Protein AF-A0A8S2PI61-F1 (afdb_monomer)

Foldseek 3Di:
DDDQEDEAEDDPQQLAHDDALVLLLCLLQLHFYFYPVQVVVCVVVVHRDDRVVGGRQYYDPQDRHLCQSVVSNVPNVQQLALQEEEEEPDQAQPPRGGPVSLVVSCVSSNYHYDPDDQQAAPPDPSHQAEYEDDLPPCPPDPVSVVSVVSSVVNRYFYFHSVQSSSCSRSVHRDDRPVTGHDD

Secondary structure (DSSP, 8-state):
----EEEE--SSSTTEE---HHHHHHHHTT-EEEETHHHHHHHHHTS---GGGGB--EETTTBTT--HHHHHHH-TT--TTTTEEEEE-SSEEGGGEEHHHHHHHHHHTTPEEPSS---SPPSSTTSEEEEE--TT----SHHHHHHHHHHHHTTEEEE-THHHHHHHHTTSPPPSTTTB---

Mean predicted aligned error: 5.22 Å

Structure (mmCIF, N/CA/C/O backbone):
data_AF-A0A8S2PI61-F1
#
_entry.id   AF-A0A8S2PI61-F1
#
loop_
_atom_site.group_PDB
_atom_site.id
_atom_site.type_symbol
_atom_site.label_atom_id
_atom_site.label_alt_id
_atom_site.label_comp_id
_atom_site.label_asym_id
_atom_site.label_entity_id
_atom_site.label_seq_id
_atom_site.pdbx_PDB_ins_code
_atom_site.Cartn_x
_atom_site.Cartn_y
_atom_site.Cartn_z
_atom_site.occupancy
_atom_site.B_iso_or_equiv
_atom_site.auth_seq_id
_atom_site.auth_comp_id
_atom_site.auth_asym_id
_atom_site.auth_atom_id
_atom_site.pdbx_PDB_model_num
ATOM 1 N N . GLU A 1 1 ? 5.915 -12.516 14.587 1.00 56.12 1 GLU A N 1
ATOM 2 C CA . GLU A 1 1 ? 5.087 -11.315 14.846 1.00 56.12 1 GLU A CA 1
ATOM 3 C C . GLU A 1 1 ? 3.652 -11.717 15.157 1.00 56.12 1 GLU A C 1
ATOM 5 O O . GLU A 1 1 ? 3.195 -12.707 14.597 1.00 56.12 1 GLU A O 1
ATOM 10 N N . HIS A 1 2 ? 2.968 -11.011 16.063 1.00 89.25 2 HIS A N 1
ATOM 11 C CA . HIS A 1 2 ? 1.633 -11.380 16.578 1.00 89.25 2 HIS A CA 1
ATOM 12 C C . HIS A 1 2 ? 0.608 -10.230 16.476 1.00 89.25 2 HIS A C 1
ATOM 14 O O . HIS A 1 2 ? -0.478 -10.313 17.043 1.00 89.25 2 HIS A O 1
ATOM 20 N N . THR A 1 3 ? 0.945 -9.139 15.778 1.00 95.31 3 THR A N 1
ATOM 21 C CA . THR A 1 3 ? 0.074 -7.965 15.639 1.00 95.31 3 THR A CA 1
ATOM 22 C C . THR A 1 3 ? -1.144 -8.294 14.781 1.00 95.31 3 THR A C 1
ATOM 24 O O . THR A 1 3 ? -0.997 -8.772 13.660 1.00 95.31 3 THR A O 1
ATOM 27 N N . THR A 1 4 ? -2.339 -8.008 15.298 1.00 95.00 4 THR A N 1
ATOM 28 C CA . THR A 1 4 ? -3.627 -8.257 14.621 1.00 95.00 4 THR A CA 1
ATOM 29 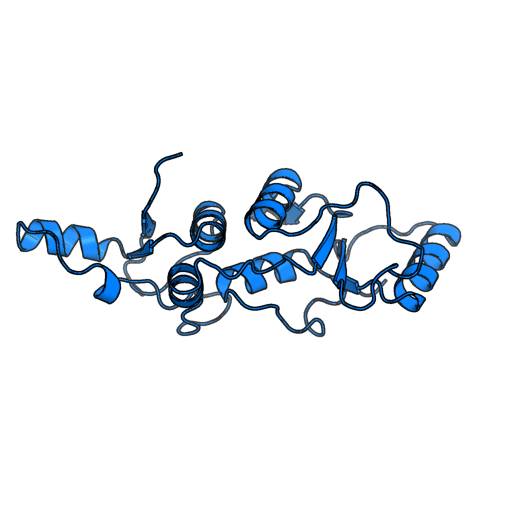C C . THR A 1 4 ? -4.412 -6.977 14.325 1.00 95.00 4 THR A C 1
ATOM 31 O O . THR A 1 4 ? -5.275 -6.978 13.449 1.00 95.00 4 THR A O 1
ATOM 34 N N . HIS A 1 5 ? -4.100 -5.891 15.036 1.00 96.62 5 HIS A N 1
ATOM 35 C CA . HIS A 1 5 ? -4.799 -4.613 14.962 1.00 96.62 5 HIS A CA 1
ATOM 36 C C . HIS A 1 5 ? -3.792 -3.461 14.958 1.00 96.62 5 HIS A C 1
ATOM 38 O O . HIS A 1 5 ? -2.819 -3.475 15.715 1.00 96.62 5 HIS A O 1
ATOM 44 N N . LEU A 1 6 ? -4.062 -2.450 14.142 1.00 97.12 6 LEU A N 1
ATOM 45 C CA . LEU A 1 6 ? -3.472 -1.126 14.234 1.00 97.12 6 LEU A CA 1
ATOM 46 C C . LEU A 1 6 ? -4.542 -0.164 14.743 1.00 97.12 6 LEU A C 1
ATOM 48 O O . LEU A 1 6 ? -5.626 -0.075 14.172 1.00 97.12 6 LEU A O 1
ATOM 52 N N . ILE A 1 7 ? -4.217 0.573 15.800 1.00 96.44 7 ILE A N 1
ATOM 53 C CA . ILE A 1 7 ? -5.078 1.623 16.337 1.00 96.44 7 ILE A CA 1
ATOM 54 C C . ILE A 1 7 ? -4.534 2.972 15.880 1.00 96.44 7 ILE A C 1
ATOM 56 O O . ILE A 1 7 ? -3.346 3.248 16.061 1.00 96.44 7 ILE A O 1
ATOM 60 N N . VAL A 1 8 ? -5.394 3.804 15.300 1.00 93.19 8 VAL A N 1
ATOM 61 C CA . VAL A 1 8 ? -5.049 5.147 14.821 1.00 93.19 8 VAL A CA 1
ATOM 62 C C . VAL A 1 8 ? -5.878 6.220 15.528 1.00 93.19 8 VAL A C 1
ATOM 64 O O . VAL A 1 8 ? -7.012 5.988 15.952 1.00 93.19 8 VAL A O 1
ATOM 67 N N . GLY A 1 9 ? -5.297 7.410 15.675 1.00 84.19 9 GLY A N 1
ATOM 68 C CA . GLY A 1 9 ? -5.923 8.549 16.341 1.00 84.19 9 GLY A CA 1
ATOM 69 C C . GLY A 1 9 ? -6.175 9.703 15.377 1.00 84.19 9 GLY A C 1
ATOM 70 O O . GLY A 1 9 ? -5.236 10.197 14.760 1.00 84.19 9 GLY A O 1
ATOM 71 N N . ASN A 1 10 ? -7.431 10.136 15.282 1.00 81.25 10 ASN A N 1
ATOM 72 C CA . ASN A 1 10 ? -7.835 11.410 14.696 1.00 81.25 10 ASN A CA 1
ATOM 73 C C . ASN A 1 10 ? -9.093 11.888 15.437 1.00 81.25 10 ASN A C 1
ATOM 75 O O . ASN A 1 10 ? -10.106 11.189 15.440 1.00 81.25 10 ASN A O 1
ATOM 79 N N . GLU A 1 11 ? -9.011 13.029 16.121 1.00 78.69 11 GLU A N 1
ATOM 80 C CA . GLU A 1 11 ? -10.120 13.541 16.938 1.00 78.69 11 GLU A CA 1
ATOM 81 C C . GLU A 1 11 ? -11.234 14.150 16.080 1.00 78.69 11 GLU A C 1
ATOM 83 O O . GLU A 1 11 ? -12.417 13.869 16.295 1.00 78.69 11 GLU A O 1
ATOM 88 N N . GLU A 1 12 ? -10.852 14.940 15.073 1.00 83.00 12 GLU A N 1
ATOM 89 C CA . GLU A 1 12 ? -11.775 15.691 14.218 1.00 83.00 12 GLU A CA 1
ATOM 90 C C . GLU A 1 12 ? -12.470 14.790 13.194 1.00 83.00 12 GLU A C 1
ATOM 92 O O . GLU A 1 12 ? -13.679 14.891 12.983 1.00 83.00 12 GLU A O 1
ATOM 97 N N . LYS A 1 13 ? -11.713 13.879 12.571 1.00 84.50 13 LYS A N 1
ATOM 98 C CA . LYS A 1 13 ? -12.205 12.968 11.530 1.00 84.50 13 LYS A CA 1
ATOM 99 C C . LYS A 1 13 ? -11.877 11.521 11.905 1.00 84.50 13 LYS A C 1
ATOM 101 O O . LYS A 1 13 ? -10.923 10.946 11.392 1.00 84.50 13 LYS A O 1
ATOM 106 N N . PRO A 1 14 ? -12.666 10.903 12.798 1.00 81.19 14 PRO A N 1
ATOM 107 C CA . PRO A 1 14 ? -12.303 9.659 13.476 1.00 81.19 14 PRO A CA 1
ATOM 108 C C . PRO A 1 14 ? -12.176 8.442 12.567 1.00 81.19 14 PRO A C 1
ATOM 110 O O . PRO A 1 14 ? -11.516 7.487 12.960 1.00 81.19 14 PRO A O 1
ATOM 113 N N . LEU A 1 15 ? -12.805 8.458 11.389 1.00 85.31 15 LEU A N 1
ATOM 114 C CA . LEU A 1 15 ? -12.722 7.378 10.403 1.00 85.31 15 LEU A CA 1
ATOM 115 C C . LEU A 1 15 ? -11.679 7.642 9.309 1.00 85.31 15 LEU A C 1
ATOM 117 O O . LEU A 1 15 ? -11.608 6.860 8.362 1.00 85.31 15 LEU A O 1
ATOM 121 N N . LEU A 1 16 ? -10.880 8.707 9.451 1.00 87.31 16 LEU A N 1
ATOM 122 C CA . LEU A 1 16 ? -9.753 9.027 8.582 1.00 87.31 16 LEU A CA 1
ATOM 123 C C . LEU A 1 16 ? -8.435 8.910 9.334 1.00 87.31 16 LEU A C 1
ATOM 125 O O . LEU A 1 16 ? -8.337 9.286 10.505 1.00 87.31 16 LEU A O 1
ATOM 129 N N . CYS A 1 17 ? -7.398 8.451 8.642 1.00 87.00 17 CYS A N 1
ATOM 130 C CA . CYS A 1 17 ? -6.073 8.288 9.226 1.00 87.00 17 CYS A CA 1
ATOM 131 C C . CYS A 1 17 ? -4.991 9.078 8.471 1.00 87.00 17 CYS A C 1
ATOM 133 O O . CYS A 1 17 ? -5.127 9.338 7.276 1.00 87.00 17 CYS A O 1
ATOM 135 N N . PRO A 1 18 ? -3.908 9.491 9.152 1.00 85.94 18 PRO A N 1
ATOM 136 C CA . PRO A 1 18 ? -2.709 9.954 8.473 1.00 85.94 18 PRO A CA 1
ATOM 137 C C . PRO A 1 18 ? -1.958 8.769 7.855 1.00 85.94 18 PRO A C 1
ATOM 139 O O . PRO A 1 18 ? -1.933 7.667 8.412 1.00 85.94 18 PRO A O 1
ATOM 142 N N . LEU A 1 19 ? -1.267 9.018 6.745 1.00 88.62 19 LEU A N 1
ATOM 143 C CA . LEU A 1 19 ? -0.386 8.026 6.139 1.00 88.62 19 LEU A CA 1
ATOM 144 C C . LEU A 1 19 ? 0.878 7.856 6.982 1.00 88.62 19 LEU A C 1
ATOM 146 O O . LEU A 1 19 ? 1.631 8.803 7.201 1.00 88.62 19 LEU A O 1
ATOM 150 N N . THR A 1 20 ? 1.115 6.635 7.453 1.00 91.50 20 THR A N 1
ATOM 151 C CA . THR A 1 20 ? 2.302 6.274 8.238 1.00 91.50 20 THR A CA 1
ATOM 152 C C . THR A 1 20 ? 2.835 4.921 7.788 1.00 91.50 20 THR A C 1
ATOM 154 O O . THR A 1 20 ? 2.080 4.087 7.291 1.00 91.50 20 THR A O 1
ATOM 157 N N . ILE A 1 21 ? 4.116 4.644 8.041 1.00 92.19 21 ILE A N 1
ATOM 158 C CA . ILE A 1 21 ? 4.724 3.334 7.748 1.00 92.19 21 ILE A CA 1
ATOM 159 C C . ILE A 1 21 ? 3.942 2.191 8.409 1.00 92.19 21 ILE A C 1
ATOM 161 O O . ILE A 1 21 ? 3.670 1.173 7.774 1.00 92.19 21 ILE A O 1
ATOM 165 N N . LYS A 1 22 ? 3.489 2.390 9.654 1.00 94.00 22 LYS A N 1
ATOM 166 C CA . LYS A 1 22 ? 2.668 1.409 10.380 1.00 94.00 22 LYS A CA 1
ATOM 167 C C . LYS A 1 22 ? 1.338 1.131 9.681 1.00 94.00 22 LYS A C 1
ATOM 169 O O . LYS A 1 22 ? 0.903 -0.016 9.677 1.00 94.00 22 LYS A O 1
ATOM 174 N N . LEU A 1 23 ? 0.711 2.150 9.090 1.00 95.00 23 LEU A N 1
ATOM 175 C CA . LEU A 1 23 ? -0.517 1.988 8.313 1.00 95.00 23 LEU A CA 1
ATOM 176 C C . LEU A 1 23 ? -0.267 1.120 7.079 1.00 95.00 23 LEU A C 1
ATOM 178 O O . LEU A 1 23 ? -0.941 0.107 6.919 1.00 95.00 23 LEU A O 1
ATOM 182 N N . PHE A 1 24 ? 0.733 1.456 6.259 1.00 95.38 24 PHE A N 1
ATOM 183 C CA . PHE A 1 24 ? 1.054 0.662 5.069 1.00 95.38 24 PHE A CA 1
ATOM 184 C C . PHE A 1 24 ? 1.379 -0.794 5.427 1.00 95.38 24 PHE A C 1
ATOM 186 O O . PHE A 1 24 ? 0.874 -1.714 4.790 1.00 95.38 24 PHE A O 1
ATOM 193 N N . GLN A 1 25 ? 2.155 -1.016 6.493 1.00 95.19 25 GLN A N 1
ATOM 194 C CA . GLN A 1 25 ? 2.464 -2.359 6.991 1.00 95.19 25 GLN A CA 1
ATOM 195 C C . GLN A 1 25 ? 1.213 -3.106 7.465 1.00 95.19 25 GLN A C 1
ATOM 197 O O . GLN A 1 25 ? 1.076 -4.296 7.193 1.00 95.19 25 GLN A O 1
ATOM 202 N N . ALA A 1 26 ? 0.299 -2.435 8.172 1.00 96.31 26 ALA A N 1
ATOM 203 C CA . ALA A 1 26 ? -0.947 -3.042 8.627 1.00 96.31 26 ALA A CA 1
ATOM 204 C C . ALA A 1 26 ? -1.834 -3.467 7.451 1.00 96.31 26 ALA A C 1
ATOM 206 O O . ALA A 1 26 ? -2.387 -4.566 7.477 1.00 96.31 26 ALA A O 1
ATOM 207 N N . ILE A 1 27 ? -1.911 -2.642 6.404 1.00 96.38 27 ILE A N 1
ATOM 208 C CA . ILE A 1 27 ? -2.680 -2.946 5.195 1.00 96.38 27 ILE A CA 1
ATOM 209 C C . ILE A 1 27 ? -2.028 -4.079 4.403 1.00 96.38 27 ILE A C 1
ATOM 211 O O . ILE A 1 27 ? -2.717 -5.028 4.047 1.00 96.38 27 ILE A O 1
ATOM 215 N N . ALA A 1 28 ? -0.710 -4.047 4.195 1.00 95.31 28 ALA A N 1
ATOM 216 C CA . ALA A 1 28 ? 0.019 -5.122 3.515 1.00 95.31 28 ALA A CA 1
ATOM 217 C C . ALA A 1 28 ? -0.122 -6.482 4.227 1.00 95.31 28 ALA A C 1
ATOM 219 O O . ALA A 1 28 ? 0.003 -7.534 3.615 1.00 95.31 28 ALA A O 1
ATOM 220 N N . ARG A 1 29 ? -0.402 -6.466 5.534 1.00 94.88 29 ARG A N 1
ATOM 221 C CA . ARG A 1 29 ? -0.598 -7.659 6.370 1.00 94.88 29 ARG A CA 1
ATOM 222 C C . ARG A 1 29 ? -2.065 -8.003 6.624 1.00 94.88 29 ARG A C 1
ATOM 224 O O . ARG A 1 29 ? -2.333 -8.891 7.435 1.00 94.88 29 ARG A O 1
ATOM 231 N N . HIS A 1 30 ? -3.003 -7.307 5.982 1.00 96.06 30 HIS A N 1
ATOM 232 C CA . HIS A 1 30 ? -4.445 -7.533 6.126 1.00 96.06 30 HIS A CA 1
ATOM 233 C C . HIS A 1 30 ? -4.956 -7.414 7.576 1.00 96.06 30 HIS A C 1
ATOM 235 O O . HIS A 1 30 ? -5.836 -8.167 8.010 1.00 96.06 30 HIS A O 1
ATOM 241 N N . LEU A 1 31 ? -4.374 -6.497 8.355 1.00 96.19 31 LEU A N 1
ATOM 242 C CA . LEU A 1 31 ? -4.755 -6.265 9.748 1.00 96.19 31 LEU A CA 1
ATOM 243 C C . LEU A 1 31 ? -6.022 -5.411 9.845 1.00 96.19 31 LEU A C 1
ATOM 245 O O . LEU A 1 31 ? -6.372 -4.667 8.931 1.00 96.19 31 LEU A O 1
ATOM 249 N N . PHE A 1 32 ? -6.684 -5.464 11.000 1.00 96.69 32 PHE A N 1
ATOM 250 C CA . PHE A 1 32 ? -7.702 -4.472 11.335 1.00 96.69 32 PHE A CA 1
ATOM 251 C C . PHE A 1 32 ? -7.054 -3.104 11.552 1.00 96.69 32 PHE A C 1
ATOM 253 O O . PHE A 1 32 ? -6.147 -2.981 12.373 1.00 96.69 32 PHE A O 1
ATOM 260 N N . VAL A 1 33 ? -7.550 -2.073 10.870 1.00 97.12 33 VAL A N 1
ATOM 261 C CA . VAL A 1 33 ? -7.152 -0.679 11.102 1.00 97.12 33 VAL A CA 1
ATOM 262 C C . VAL A 1 33 ? -8.336 0.053 11.721 1.00 97.12 33 VAL A C 1
ATOM 264 O O . VAL A 1 33 ? -9.346 0.282 11.058 1.00 97.12 33 VAL A O 1
ATOM 267 N N . LEU A 1 34 ? -8.228 0.382 13.007 1.00 96.88 34 LEU A N 1
ATOM 268 C CA . LEU A 1 34 ? -9.336 0.898 13.810 1.00 96.88 34 LEU A CA 1
ATOM 269 C C . LEU A 1 34 ? -9.038 2.284 14.363 1.00 96.88 34 LEU A C 1
ATOM 271 O O . LEU A 1 34 ? -7.910 2.589 14.748 1.00 96.88 34 LEU A O 1
ATOM 275 N N . THR A 1 35 ? -10.079 3.092 14.506 1.00 95.62 35 THR A N 1
ATOM 276 C CA . THR A 1 35 ? -10.003 4.318 15.297 1.00 95.62 35 THR A CA 1
ATOM 277 C C . THR A 1 35 ? -9.867 4.016 16.791 1.00 95.62 35 THR A C 1
ATOM 279 O O . THR A 1 35 ? -10.452 3.059 17.306 1.00 95.62 35 THR A O 1
ATOM 282 N N . HIS A 1 36 ? -9.146 4.868 17.523 1.00 94.81 36 HIS A N 1
ATOM 283 C CA . HIS A 1 36 ? -8.997 4.769 18.979 1.00 94.81 36 HIS A CA 1
ATOM 284 C C . HIS A 1 36 ? -10.343 4.748 19.728 1.00 94.81 36 HIS A C 1
ATOM 286 O O . HIS A 1 36 ? -10.421 4.202 20.828 1.00 94.81 36 HIS A O 1
ATOM 292 N N . ARG A 1 37 ? -11.423 5.272 19.123 1.00 95.19 37 ARG A N 1
ATOM 293 C CA . ARG A 1 37 ? -12.776 5.246 19.703 1.00 95.19 37 ARG A CA 1
ATOM 294 C C . ARG A 1 37 ? -13.290 3.832 19.979 1.00 95.19 37 ARG A C 1
ATOM 296 O O . ARG A 1 37 ? -14.116 3.676 20.873 1.00 95.19 37 ARG A O 1
ATOM 303 N N . TRP A 1 38 ? -12.785 2.814 19.277 1.00 96.88 38 TRP A N 1
ATOM 304 C CA . TRP A 1 38 ? -13.097 1.417 19.589 1.00 96.88 38 TRP A CA 1
ATOM 305 C C . TRP A 1 38 ? -12.687 1.053 21.016 1.00 96.88 38 TRP A C 1
ATOM 307 O O . TRP A 1 38 ? -13.476 0.475 21.761 1.00 96.88 38 TRP A O 1
ATOM 317 N N . ILE A 1 39 ? -11.476 1.452 21.421 1.00 96.44 39 ILE A N 1
ATOM 318 C CA . ILE A 1 39 ? -10.971 1.228 22.779 1.00 96.44 39 ILE A CA 1
ATOM 319 C C . ILE A 1 39 ? -11.841 1.989 23.778 1.00 96.44 39 ILE A C 1
ATOM 321 O O . ILE A 1 39 ? -12.273 1.409 24.772 1.00 96.44 39 ILE A O 1
ATOM 325 N N . SER A 1 40 ? -12.138 3.260 23.498 1.00 96.00 40 SER A N 1
ATOM 326 C CA . SER A 1 40 ? -12.988 4.087 24.359 1.00 96.00 40 SER A CA 1
ATOM 327 C C . SER A 1 40 ? -14.361 3.456 24.591 1.00 96.00 40 SER A C 1
ATOM 329 O O . SER A 1 40 ? -14.832 3.416 25.727 1.00 96.00 40 SER A O 1
ATOM 331 N N . GLU A 1 41 ? -14.991 2.916 23.545 1.00 97.12 41 GLU A N 1
ATOM 332 C CA . GLU A 1 41 ? -16.303 2.280 23.671 1.00 97.12 41 GLU A CA 1
ATOM 333 C C . GLU A 1 41 ? -16.223 0.929 24.393 1.00 97.12 41 GLU A C 1
ATOM 335 O O . GLU A 1 41 ? -17.078 0.639 25.231 1.00 97.12 41 GLU A O 1
ATOM 340 N N . CYS A 1 42 ? -15.168 0.139 24.157 1.00 98.00 42 CYS A N 1
ATOM 341 C CA . CYS A 1 42 ? -14.938 -1.098 24.906 1.00 98.00 42 CYS A CA 1
ATOM 342 C C . CYS A 1 42 ? -14.794 -0.834 26.410 1.00 98.00 42 CYS A C 1
ATOM 344 O O . CYS A 1 42 ? -15.398 -1.530 27.227 1.00 98.00 42 CYS A O 1
ATOM 346 N N . LEU A 1 43 ? -14.029 0.199 26.780 1.00 98.00 43 LEU A N 1
ATOM 347 C CA . LEU A 1 43 ? -13.850 0.606 28.175 1.00 98.00 43 LEU A CA 1
ATOM 348 C C . LEU A 1 43 ? -15.160 1.110 28.788 1.00 98.00 43 LEU A C 1
ATOM 350 O O . LEU A 1 43 ? -15.512 0.718 29.897 1.00 98.00 43 LEU A O 1
ATOM 354 N N . LYS A 1 44 ? -15.910 1.941 28.058 1.00 98.06 44 LYS A N 1
ATOM 355 C CA . LYS A 1 44 ? -17.183 2.509 28.519 1.00 98.06 44 LYS A CA 1
ATOM 356 C C . LYS A 1 44 ? -18.249 1.444 28.774 1.00 98.06 44 LYS A C 1
ATOM 358 O O . LYS A 1 44 ? -18.991 1.549 29.746 1.00 98.06 44 LYS A O 1
ATOM 363 N N . GLN A 1 45 ? -18.340 0.441 27.904 1.00 97.31 45 GLN A N 1
ATOM 364 C CA . GLN A 1 45 ? -19.313 -0.643 28.042 1.00 97.31 45 GLN A CA 1
ATOM 365 C C . GLN A 1 45 ? -18.784 -1.824 28.871 1.00 97.31 45 GLN A C 1
ATOM 367 O O . GLN A 1 45 ? -19.529 -2.768 29.124 1.00 97.31 45 GLN A O 1
ATOM 372 N N . ASN A 1 46 ? -17.513 -1.778 29.292 1.00 97.25 46 ASN A N 1
ATOM 373 C CA . ASN A 1 46 ? -16.815 -2.860 29.986 1.00 97.25 46 ASN A CA 1
ATOM 374 C C . ASN A 1 46 ? -16.944 -4.219 29.265 1.00 97.25 46 ASN A C 1
ATOM 376 O O . ASN A 1 46 ? -17.137 -5.263 29.888 1.00 97.25 46 ASN A O 1
ATOM 380 N N . GLN A 1 47 ? -16.879 -4.196 27.932 1.00 97.38 47 GLN A N 1
ATOM 381 C CA . GLN A 1 47 ? -16.991 -5.379 27.079 1.00 97.38 47 GLN A CA 1
ATOM 382 C C . GLN A 1 47 ? -16.271 -5.161 25.747 1.00 97.38 47 GLN A C 1
ATOM 384 O O . GLN A 1 47 ? -16.044 -4.028 25.330 1.00 97.38 47 GLN A O 1
ATOM 389 N N . LEU A 1 48 ? -15.933 -6.247 25.052 1.00 96.56 48 LEU A N 1
ATOM 390 C CA . LEU A 1 48 ? -15.339 -6.165 23.720 1.00 96.56 48 LEU A CA 1
ATOM 391 C C . LEU A 1 48 ? -16.424 -5.862 22.678 1.00 96.56 48 LEU A C 1
ATOM 393 O O . LEU A 1 48 ? -17.278 -6.703 22.405 1.00 96.56 48 LEU A O 1
ATOM 397 N N . ILE A 1 49 ? -16.383 -4.663 22.101 1.00 97.56 49 ILE A N 1
ATOM 398 C CA . ILE A 1 49 ? -17.332 -4.212 21.076 1.00 97.56 49 ILE A CA 1
ATOM 399 C C . ILE A 1 49 ? -16.884 -4.682 19.695 1.00 97.56 49 ILE A C 1
ATOM 401 O O . ILE A 1 49 ? -15.686 -4.808 19.433 1.00 97.56 49 ILE A O 1
ATOM 405 N N . ASP A 1 50 ? -17.844 -4.899 18.795 1.00 96.25 50 ASP A N 1
ATOM 406 C CA . ASP A 1 50 ? -17.566 -5.172 17.386 1.00 96.25 50 ASP A CA 1
ATOM 407 C C . ASP A 1 50 ? -16.685 -4.069 16.775 1.00 96.25 50 ASP A C 1
ATOM 409 O O . ASP A 1 50 ? -17.075 -2.906 16.646 1.00 96.25 50 ASP A O 1
ATOM 413 N N . ALA A 1 51 ? -15.476 -4.471 16.390 1.00 96.12 51 ALA A N 1
ATOM 414 C CA . ALA A 1 51 ? -14.460 -3.614 15.807 1.00 96.12 51 ALA A CA 1
ATOM 415 C C . ALA A 1 51 ? -14.848 -3.068 14.425 1.00 96.12 51 ALA A C 1
ATOM 417 O O . ALA A 1 51 ? -14.371 -2.004 14.035 1.00 96.12 51 ALA A O 1
ATOM 418 N N . THR A 1 52 ? -15.717 -3.754 13.675 1.00 95.44 52 THR A N 1
ATOM 419 C CA . THR A 1 52 ? -16.028 -3.377 12.285 1.00 95.44 52 THR A CA 1
ATOM 420 C C . THR A 1 52 ? -16.707 -2.012 12.161 1.00 95.44 52 THR A C 1
ATOM 422 O O 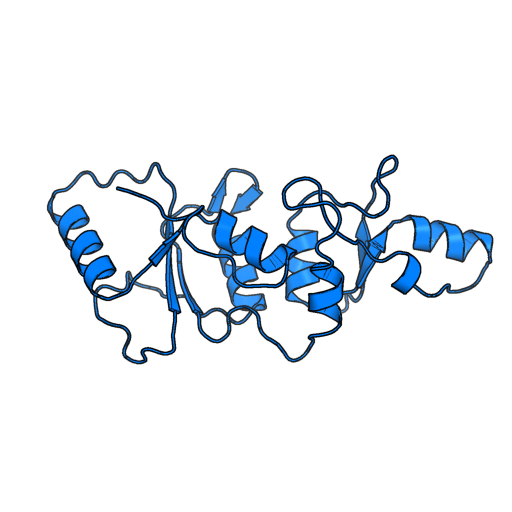. THR A 1 52 ? -16.577 -1.359 11.126 1.00 95.44 52 THR A O 1
ATOM 425 N N . LEU A 1 53 ? -17.382 -1.549 13.220 1.00 93.69 53 LEU A N 1
ATOM 426 C CA . LEU A 1 53 ? -18.013 -0.225 13.292 1.00 93.69 53 LEU A CA 1
ATOM 427 C C . LEU A 1 53 ? -17.002 0.919 13.466 1.00 93.69 53 LEU A C 1
ATOM 429 O O . LEU A 1 53 ? -17.340 2.080 13.244 1.00 93.69 53 LEU A O 1
ATOM 433 N N . PHE A 1 54 ? -15.772 0.589 13.853 1.00 95.75 54 PHE A N 1
ATOM 434 C CA . PHE A 1 54 ? -14.687 1.527 14.138 1.00 95.75 54 PHE A CA 1
ATOM 435 C C . PHE A 1 54 ? -13.543 1.414 13.127 1.00 95.75 54 PHE A C 1
ATOM 437 O O . PHE A 1 54 ? -12.466 1.974 13.332 1.00 95.75 54 PHE A O 1
ATOM 444 N N . GLU A 1 55 ? -13.755 0.664 12.052 1.00 95.75 55 GLU A N 1
ATOM 445 C CA . GLU A 1 55 ? -12.782 0.500 10.986 1.00 95.75 55 GLU A CA 1
ATOM 446 C C . GLU A 1 55 ? -12.627 1.797 10.184 1.00 95.75 55 GLU A C 1
ATOM 448 O O . GLU A 1 55 ? -13.608 2.474 9.864 1.00 95.75 55 GLU A O 1
ATOM 453 N N . ILE A 1 56 ? -11.378 2.151 9.888 1.00 95.56 56 ILE A N 1
ATOM 454 C CA . ILE A 1 56 ? -11.032 3.327 9.085 1.00 95.56 56 ILE A CA 1
ATOM 455 C C . ILE A 1 56 ? -11.557 3.162 7.657 1.00 95.56 56 ILE A C 1
ATOM 457 O O . ILE A 1 56 ? -11.436 2.087 7.069 1.00 95.56 56 ILE A O 1
ATOM 461 N N . ARG A 1 57 ? -12.134 4.238 7.109 1.00 93.62 57 ARG A N 1
ATOM 462 C CA . ARG A 1 57 ? -12.775 4.257 5.779 1.00 93.62 57 ARG A CA 1
ATOM 463 C C . ARG A 1 57 ? -11.957 4.971 4.709 1.00 93.62 57 ARG A C 1
ATOM 465 O O . ARG A 1 57 ? -12.217 4.793 3.520 1.00 93.62 57 ARG A O 1
ATOM 472 N N . GLY A 1 58 ? -10.955 5.737 5.123 1.00 93.19 58 GLY A N 1
ATOM 473 C CA . GLY A 1 58 ? -10.006 6.335 4.203 1.00 93.19 58 GLY A CA 1
ATOM 474 C C . GLY A 1 58 ? -8.964 7.206 4.885 1.00 93.19 58 GLY A C 1
ATOM 475 O O . GLY A 1 58 ? -8.657 7.057 6.076 1.00 93.19 58 GLY A O 1
ATOM 476 N N . ASP A 1 59 ? -8.441 8.149 4.122 1.00 91.19 59 ASP A N 1
ATOM 477 C CA . ASP A 1 59 ? -7.427 9.098 4.551 1.00 91.19 59 ASP A CA 1
ATOM 478 C C . ASP A 1 59 ? -7.575 10.440 3.829 1.00 91.19 59 ASP A C 1
ATOM 480 O O . ASP A 1 59 ? -8.352 10.605 2.892 1.00 91.19 59 ASP A O 1
ATOM 484 N N . LEU A 1 60 ? -6.872 11.455 4.329 1.00 86.06 60 LEU A N 1
ATOM 485 C CA . LEU A 1 60 ? -6.933 12.789 3.730 1.00 86.06 60 LEU A CA 1
ATOM 486 C C . LEU A 1 60 ? -6.247 12.860 2.354 1.00 86.06 60 LEU A C 1
ATOM 488 O O . LEU A 1 60 ? -6.798 13.538 1.488 1.00 86.06 60 LEU A O 1
ATOM 492 N N . PRO A 1 61 ? -5.080 12.221 2.125 1.00 86.44 61 PRO A N 1
ATOM 493 C CA . PRO A 1 61 ? -4.401 12.323 0.833 1.00 86.44 61 PRO A CA 1
ATOM 494 C C . PRO A 1 61 ? -5.137 11.688 -0.351 1.00 86.44 61 PRO A C 1
ATOM 496 O O . PRO A 1 61 ? -5.123 12.274 -1.431 1.00 86.44 61 PRO A O 1
ATOM 499 N N . PHE A 1 62 ? -5.765 10.525 -0.167 1.00 85.75 62 PHE A N 1
ATOM 500 C CA . PHE A 1 62 ? -6.271 9.699 -1.270 1.00 85.75 62 PHE A CA 1
ATOM 501 C C . PHE A 1 62 ? -7.792 9.516 -1.273 1.00 85.75 62 PHE A C 1
ATOM 503 O O . PHE A 1 62 ? -8.348 8.917 -2.192 1.00 85.75 62 PHE A O 1
ATOM 510 N N . GLY A 1 63 ? -8.486 10.070 -0.279 1.00 88.44 63 GLY A N 1
ATOM 511 C CA . GLY A 1 63 ? -9.939 10.168 -0.263 1.00 88.44 63 GLY A CA 1
ATOM 512 C C . GLY A 1 63 ? -10.560 9.657 1.029 1.00 88.44 63 GLY A C 1
ATOM 513 O O . GLY A 1 63 ? -10.109 8.704 1.656 1.00 88.44 63 GLY A O 1
ATOM 514 N N . GLU A 1 64 ? -11.666 10.279 1.423 1.00 89.56 64 GLU A N 1
ATOM 515 C CA . GLU A 1 64 ? -12.260 10.014 2.735 1.00 89.56 64 GLU A CA 1
ATOM 516 C C . GLU A 1 64 ? -13.017 8.670 2.819 1.00 89.56 64 GLU A C 1
ATOM 518 O O . GLU A 1 64 ? -13.299 8.187 3.916 1.00 89.56 64 GLU A O 1
ATOM 523 N N . TYR A 1 65 ? -13.351 8.066 1.671 1.00 89.69 65 TYR A N 1
ATOM 524 C CA . TYR A 1 65 ? -14.237 6.898 1.576 1.00 89.69 65 TYR A CA 1
ATOM 525 C C . TYR A 1 65 ? -13.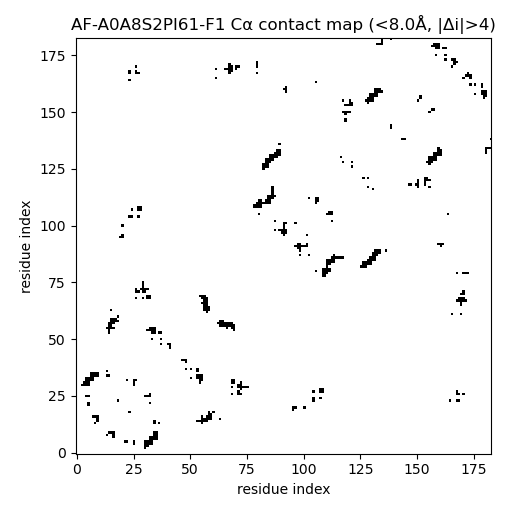833 5.947 0.438 1.00 89.69 65 TYR A C 1
ATOM 527 O O . TYR A 1 65 ? -14.602 5.736 -0.499 1.00 89.69 65 TYR A O 1
ATOM 535 N N . HIS A 1 66 ? -12.626 5.385 0.497 1.00 93.50 66 HIS A N 1
ATOM 536 C CA . HIS A 1 66 ? -12.179 4.359 -0.459 1.00 93.50 66 HIS A CA 1
ATOM 537 C C . HIS A 1 66 ? -12.193 2.935 0.127 1.00 93.50 66 HIS A C 1
ATOM 539 O O . HIS A 1 66 ? -12.022 1.974 -0.614 1.00 93.50 66 HIS A O 1
ATOM 545 N N . ASP A 1 67 ? -12.382 2.776 1.445 1.00 93.69 67 ASP A N 1
ATOM 546 C CA . ASP A 1 67 ? -12.492 1.488 2.156 1.00 93.69 67 ASP A CA 1
ATOM 547 C C . ASP A 1 67 ? -11.318 0.512 1.923 1.00 93.69 67 ASP A C 1
ATOM 549 O O . ASP A 1 67 ? -11.435 -0.695 2.136 1.00 93.69 67 ASP A O 1
ATOM 553 N N . GLY A 1 68 ? -10.147 1.025 1.540 1.00 95.56 68 GLY A N 1
ATOM 554 C CA . GLY A 1 68 ? -9.000 0.208 1.124 1.00 95.56 68 GLY A CA 1
ATOM 555 C C . GLY A 1 68 ? -8.453 -0.686 2.240 1.00 95.56 68 GLY A C 1
ATOM 556 O O . GLY A 1 68 ? -8.179 -1.866 2.025 1.00 95.56 68 GLY A O 1
ATOM 557 N N . MET A 1 69 ? -8.398 -0.178 3.476 1.00 94.81 69 MET A N 1
ATOM 558 C CA . MET A 1 69 ? -7.992 -0.959 4.654 1.00 94.81 69 MET A CA 1
ATOM 559 C C . MET A 1 69 ? -8.951 -2.123 4.920 1.00 94.81 69 MET A C 1
ATOM 561 O O . MET A 1 69 ? -8.519 -3.249 5.178 1.00 94.81 69 MET A O 1
ATOM 565 N N . ARG A 1 70 ? -10.258 -1.862 4.806 1.00 95.75 70 ARG A N 1
ATOM 566 C CA . ARG A 1 70 ? -11.298 -2.883 4.941 1.00 95.75 70 ARG A CA 1
ATOM 567 C C . ARG A 1 70 ? -11.221 -3.898 3.807 1.00 95.75 70 ARG A C 1
ATOM 569 O O . ARG A 1 70 ? -11.330 -5.098 4.065 1.00 95.75 70 ARG A O 1
ATOM 576 N N . HIS A 1 71 ? -11.024 -3.433 2.574 1.00 96.19 71 HIS A N 1
ATOM 577 C CA . HIS A 1 71 ? -10.872 -4.286 1.402 1.00 96.19 71 HIS A CA 1
ATOM 578 C C . HIS A 1 71 ? -9.682 -5.232 1.576 1.00 96.19 71 HIS A C 1
ATOM 580 O O . HIS A 1 71 ? -9.867 -6.445 1.506 1.00 96.19 71 HIS A O 1
ATOM 586 N N . SER A 1 72 ? -8.511 -4.707 1.951 1.00 96.62 72 SER A N 1
ATOM 587 C CA . SER A 1 72 ? -7.343 -5.518 2.301 1.00 96.62 72 SER A CA 1
ATOM 588 C C . SER A 1 72 ? -7.677 -6.593 3.331 1.00 96.62 72 SER A C 1
ATOM 590 O O . SER A 1 72 ? -7.480 -7.782 3.075 1.00 96.62 72 SER A O 1
ATOM 592 N N . ARG A 1 73 ? -8.230 -6.211 4.487 1.00 96.00 73 ARG A N 1
ATOM 593 C CA . ARG A 1 73 ? -8.519 -7.154 5.576 1.00 96.00 73 ARG A CA 1
ATOM 594 C C . ARG A 1 73 ? -9.439 -8.300 5.147 1.00 96.00 73 ARG A C 1
ATOM 596 O O . ARG A 1 73 ? -9.296 -9.420 5.647 1.00 96.00 73 ARG A O 1
ATOM 603 N N . LEU A 1 74 ? -10.419 -8.019 4.289 1.00 95.75 74 LEU A N 1
ATOM 604 C CA . LEU A 1 74 ? -11.366 -9.018 3.791 1.00 95.75 74 LEU A CA 1
ATOM 605 C C . LEU A 1 74 ? -10.758 -9.890 2.682 1.00 95.75 74 LEU A C 1
ATOM 607 O O . LEU A 1 74 ? -11.093 -11.071 2.590 1.00 95.75 74 LEU A O 1
ATOM 611 N N . SER A 1 75 ? -9.813 -9.356 1.912 1.00 93.06 75 SER A N 1
ATOM 612 C CA . SER A 1 75 ? -9.144 -10.024 0.792 1.00 93.06 75 SER A CA 1
ATOM 613 C C . SER A 1 75 ? -7.861 -10.765 1.203 1.00 93.06 75 SER A C 1
ATOM 615 O O . SER A 1 75 ? -6.846 -10.676 0.522 1.00 93.06 75 SER A O 1
ATOM 617 N N . LYS A 1 76 ? -7.882 -11.549 2.293 1.00 81.50 76 LYS A N 1
ATOM 618 C CA . LYS A 1 76 ? -6.682 -12.215 2.870 1.00 81.50 76 LYS A CA 1
ATOM 619 C C . LYS A 1 76 ? -5.921 -13.173 1.944 1.00 81.50 76 LYS A C 1
ATOM 621 O O . LYS A 1 76 ? -4.823 -13.602 2.281 1.00 81.50 76 LYS A O 1
ATOM 626 N N . HIS A 1 77 ? -6.533 -13.588 0.840 1.00 81.81 77 HIS A N 1
ATOM 627 C CA . HIS A 1 77 ? -5.921 -14.484 -0.145 1.00 81.81 77 HIS A CA 1
ATOM 628 C C . HIS A 1 77 ? -5.409 -13.742 -1.382 1.00 81.81 77 HIS A C 1
ATOM 630 O O . HIS A 1 77 ? -4.804 -14.358 -2.256 1.00 81.81 77 HIS A O 1
ATOM 636 N N . GLN A 1 78 ? -5.681 -12.441 -1.475 1.00 87.44 78 GLN A N 1
ATOM 637 C CA . GLN A 1 78 ? -5.254 -11.608 -2.580 1.00 87.44 78 GLN A CA 1
ATOM 638 C C . GLN A 1 78 ? -3.949 -10.927 -2.206 1.00 87.44 78 GLN A C 1
ATOM 640 O O . GLN A 1 78 ? -3.872 -10.203 -1.219 1.00 87.44 78 GLN A O 1
ATOM 645 N N . ASN A 1 79 ? -2.944 -11.113 -3.046 1.00 90.44 79 ASN A N 1
ATOM 646 C CA . ASN A 1 79 ? -1.682 -10.422 -2.897 1.00 90.44 79 ASN A CA 1
ATOM 647 C C . ASN A 1 79 ? -1.641 -9.275 -3.905 1.00 90.44 79 ASN A C 1
ATOM 649 O O . ASN A 1 79 ? -1.728 -9.510 -5.112 1.00 90.44 79 ASN A O 1
ATOM 653 N N . LEU A 1 80 ? -1.521 -8.042 -3.417 1.00 96.69 80 LEU A N 1
ATOM 654 C CA . LEU A 1 80 ? -1.655 -6.842 -4.245 1.00 96.69 80 LEU A CA 1
ATOM 655 C C . LEU A 1 80 ? -0.659 -6.811 -5.418 1.00 96.69 80 LEU A C 1
ATOM 657 O O . LEU A 1 80 ? -1.027 -6.409 -6.517 1.00 96.69 80 LEU A O 1
ATOM 661 N N . PHE A 1 81 ? 0.577 -7.273 -5.206 1.00 97.56 81 PHE A N 1
ATOM 662 C CA . PHE A 1 81 ? 1.671 -7.172 -6.174 1.00 97.56 81 PHE A CA 1
ATOM 663 C C . PHE A 1 81 ? 2.178 -8.522 -6.707 1.00 97.56 81 PHE A C 1
ATOM 665 O O . PHE A 1 81 ? 3.255 -8.569 -7.294 1.00 97.56 81 PHE A O 1
ATOM 672 N N . GLN A 1 82 ? 1.418 -9.616 -6.575 1.00 95.38 82 GLN A N 1
ATOM 673 C CA . GLN A 1 82 ? 1.864 -10.957 -7.015 1.00 95.38 82 GLN A CA 1
ATOM 674 C C . GLN A 1 82 ? 2.295 -11.067 -8.487 1.00 95.38 82 GLN A C 1
ATOM 676 O O . GLN A 1 82 ? 3.079 -11.947 -8.827 1.00 95.38 82 GLN A O 1
ATOM 681 N N . HIS A 1 83 ? 1.784 -10.196 -9.361 1.00 95.31 83 HIS A N 1
ATOM 682 C CA . HIS A 1 83 ? 2.138 -10.148 -10.786 1.00 95.31 83 HIS A CA 1
ATOM 683 C C . HIS A 1 83 ? 2.948 -8.895 -11.129 1.00 95.31 83 HIS A C 1
ATOM 685 O O . HIS A 1 83 ? 2.882 -8.382 -12.242 1.00 95.31 83 HIS A O 1
ATOM 691 N N . CYS A 1 84 ? 3.682 -8.361 -10.157 1.00 96.62 84 CYS A N 1
ATOM 692 C CA . CYS A 1 84 ? 4.492 -7.166 -10.316 1.00 96.62 84 CYS A CA 1
ATOM 693 C C . CYS A 1 84 ? 5.940 -7.457 -9.916 1.00 96.62 84 CYS A C 1
ATOM 695 O O . CYS A 1 84 ? 6.215 -8.077 -8.883 1.00 96.62 84 CYS A O 1
ATOM 697 N N . GLN A 1 85 ? 6.872 -6.956 -10.718 1.00 96.38 85 GLN A N 1
ATOM 698 C CA . GLN A 1 85 ? 8.288 -6.923 -10.390 1.00 96.38 85 GLN A CA 1
ATOM 699 C C . GLN A 1 85 ? 8.802 -5.486 -10.383 1.00 96.38 85 GLN A C 1
ATOM 701 O O . GLN A 1 85 ? 8.414 -4.671 -11.219 1.00 96.38 85 GLN A O 1
ATOM 706 N N . PHE A 1 86 ? 9.682 -5.190 -9.436 1.00 96.69 86 PHE A N 1
ATOM 707 C CA . PHE A 1 86 ? 10.095 -3.845 -9.082 1.00 96.69 86 PHE A CA 1
ATOM 708 C C . PHE A 1 86 ? 11.608 -3.727 -9.094 1.00 96.69 86 PHE A C 1
ATOM 710 O O . PHE A 1 86 ? 12.304 -4.516 -8.459 1.00 96.69 86 PHE A O 1
ATOM 717 N N . PHE A 1 87 ? 12.122 -2.690 -9.737 1.00 94.38 87 PHE A N 1
ATOM 718 C CA . PHE A 1 87 ? 13.489 -2.225 -9.544 1.00 94.38 87 PHE A CA 1
ATOM 719 C C . PHE A 1 87 ? 13.448 -0.839 -8.895 1.00 94.38 87 PHE A C 1
ATOM 721 O O . PHE A 1 87 ? 12.823 0.072 -9.429 1.00 94.38 87 PHE A O 1
ATOM 728 N N . ILE A 1 88 ? 14.088 -0.665 -7.737 1.00 93.62 88 ILE A N 1
ATOM 729 C CA . ILE A 1 88 ? 14.049 0.605 -6.996 1.00 93.62 88 ILE A CA 1
ATOM 730 C C . ILE A 1 88 ? 15.297 1.425 -7.331 1.00 93.62 88 ILE A C 1
ATOM 732 O O . ILE A 1 88 ? 16.396 1.119 -6.857 1.00 93.62 88 ILE A O 1
ATOM 736 N N . LEU A 1 89 ? 15.121 2.464 -8.144 1.00 90.19 89 LEU A N 1
ATOM 737 C CA . LEU A 1 89 ? 16.173 3.382 -8.585 1.00 90.19 89 LEU A CA 1
ATOM 738 C C . LEU A 1 89 ? 16.247 4.664 -7.731 1.00 90.19 89 LEU A C 1
ATOM 740 O O . LEU A 1 89 ? 17.262 5.348 -7.773 1.00 90.19 89 LEU A O 1
ATOM 744 N N . CYS A 1 90 ? 15.225 4.965 -6.930 1.00 87.62 90 CYS A N 1
ATOM 745 C CA . CYS A 1 90 ? 15.235 6.046 -5.939 1.00 87.62 90 CYS A CA 1
ATOM 746 C C . CYS A 1 90 ? 15.819 5.618 -4.574 1.00 87.62 90 CYS A C 1
ATOM 748 O O . CYS A 1 90 ? 16.094 4.432 -4.327 1.00 87.62 90 CYS A O 1
ATOM 750 N N . ASP A 1 91 ? 15.962 6.597 -3.674 1.00 84.31 91 ASP A N 1
ATOM 751 C CA . ASP A 1 91 ? 16.382 6.408 -2.275 1.00 84.31 91 ASP A CA 1
ATOM 752 C C . ASP A 1 91 ? 15.209 6.130 -1.314 1.00 84.31 91 ASP A C 1
ATOM 754 O O . ASP A 1 91 ? 15.415 5.864 -0.125 1.00 84.31 91 ASP A O 1
ATOM 758 N N . GLY A 1 92 ? 13.973 6.124 -1.817 1.00 82.31 92 GLY A N 1
ATOM 759 C CA . GLY A 1 92 ? 12.765 5.923 -1.022 1.00 82.31 92 GLY A CA 1
ATOM 760 C C . GLY A 1 92 ? 11.558 6.638 -1.619 1.00 82.31 92 GLY A C 1
ATOM 761 O O . GLY A 1 92 ? 11.521 6.880 -2.818 1.00 82.31 92 GLY A O 1
ATOM 762 N N . CYS A 1 93 ? 10.578 6.974 -0.783 1.00 80.44 93 CYS A N 1
ATOM 763 C CA . CYS A 1 93 ? 9.453 7.844 -1.134 1.00 80.44 93 CYS A CA 1
ATOM 764 C C . CYS A 1 93 ? 9.566 9.136 -0.317 1.00 80.44 93 CYS A C 1
ATOM 766 O O . CYS A 1 93 ? 8.937 9.278 0.737 1.00 80.44 93 CYS A O 1
ATOM 768 N N . GLN A 1 94 ? 10.419 10.054 -0.781 1.00 71.06 94 GLN A N 1
ATOM 769 C CA . GLN A 1 94 ? 10.706 11.322 -0.097 1.00 71.06 94 GLN A CA 1
ATOM 770 C C . GLN A 1 94 ? 11.044 11.114 1.401 1.00 71.06 94 GLN A C 1
ATOM 772 O O . GLN A 1 94 ? 11.599 10.090 1.794 1.00 71.06 94 GLN A O 1
ATOM 777 N N . GLU A 1 95 ? 10.677 12.066 2.265 1.00 70.12 95 GLU A N 1
ATOM 778 C CA . GLU A 1 95 ? 10.826 11.970 3.727 1.00 70.12 95 GLU A CA 1
ATOM 779 C C . GLU A 1 95 ? 9.864 10.957 4.386 1.00 70.12 95 GLU A C 1
ATOM 781 O O . GLU A 1 95 ? 9.917 10.755 5.599 1.00 70.12 95 GLU A O 1
ATOM 786 N N . LYS A 1 96 ? 8.963 10.315 3.625 1.00 74.00 96 LYS A N 1
ATOM 787 C CA . LYS A 1 96 ? 7.946 9.405 4.185 1.00 74.00 96 LYS A CA 1
ATOM 788 C C . LYS A 1 96 ? 8.492 8.008 4.456 1.00 74.00 96 LYS A C 1
ATOM 790 O O . LYS A 1 96 ? 7.960 7.320 5.329 1.00 74.00 96 LYS A O 1
ATOM 795 N N . MET A 1 97 ? 9.464 7.554 3.663 1.00 86.12 97 MET A N 1
ATOM 796 C CA . MET A 1 97 ? 9.907 6.161 3.675 1.00 86.12 97 MET A CA 1
ATOM 797 C C . MET A 1 97 ? 11.271 5.973 3.017 1.00 86.12 97 MET A C 1
ATOM 799 O O . MET A 1 97 ? 11.482 6.438 1.900 1.00 86.12 97 MET A O 1
ATOM 803 N N . SER A 1 98 ? 12.156 5.208 3.655 1.00 91.69 98 SER A N 1
ATOM 804 C CA . SER A 1 98 ? 13.433 4.792 3.065 1.00 91.69 98 SER A CA 1
ATOM 805 C C . SER A 1 98 ? 13.262 3.713 1.988 1.00 91.69 98 SER A C 1
ATOM 807 O O . SER A 1 98 ? 12.289 2.955 1.979 1.00 91.69 98 SER A O 1
ATOM 809 N N . LYS A 1 99 ? 14.265 3.559 1.116 1.00 92.56 99 LYS A N 1
ATOM 810 C CA . LYS A 1 99 ? 14.356 2.460 0.139 1.00 92.56 99 LYS A CA 1
ATOM 811 C C . LYS A 1 99 ? 14.127 1.079 0.755 1.00 92.56 99 LYS A C 1
ATOM 813 O O . LYS A 1 99 ? 13.436 0.251 0.168 1.00 92.56 99 LYS A O 1
ATOM 818 N N . THR A 1 100 ? 14.698 0.832 1.933 1.00 94.19 100 THR A N 1
ATOM 819 C CA . THR A 1 100 ? 14.583 -0.453 2.636 1.00 94.19 100 THR A CA 1
ATOM 820 C C . THR A 1 100 ? 13.154 -0.711 3.104 1.00 94.19 100 THR A C 1
ATOM 822 O O . THR A 1 100 ? 12.646 -1.820 2.951 1.00 94.19 100 THR A O 1
ATOM 825 N N . GLU A 1 101 ? 12.482 0.304 3.642 1.00 94.25 101 GLU A N 1
ATOM 826 C CA . GLU A 1 101 ? 11.086 0.193 4.078 1.00 94.25 101 GLU A CA 1
ATOM 827 C C . GLU A 1 101 ? 10.138 0.014 2.886 1.00 94.25 101 GLU A C 1
ATOM 829 O O . GLU A 1 101 ? 9.232 -0.817 2.948 1.00 94.25 101 GLU A O 1
ATOM 834 N N . LEU A 1 102 ? 10.392 0.715 1.777 1.00 95.62 102 LEU A N 1
ATOM 835 C CA . LEU A 1 102 ? 9.636 0.561 0.534 1.00 95.62 102 LEU A CA 1
ATOM 836 C C . LEU A 1 102 ? 9.794 -0.850 -0.046 1.00 95.62 102 LEU A C 1
ATOM 838 O O . LEU A 1 102 ? 8.804 -1.498 -0.384 1.00 95.62 102 LEU A O 1
ATOM 842 N N . ALA A 1 103 ? 11.027 -1.361 -0.100 1.00 96.56 103 ALA A N 1
ATOM 843 C CA . ALA A 1 103 ? 11.315 -2.731 -0.515 1.00 96.56 103 ALA A CA 1
ATOM 844 C C . ALA A 1 103 ? 10.597 -3.759 0.377 1.00 96.56 103 ALA A C 1
ATOM 846 O O . ALA A 1 103 ? 10.006 -4.714 -0.129 1.00 96.5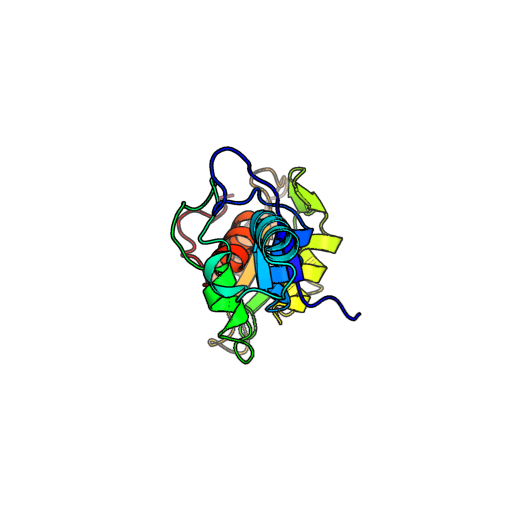6 103 ALA A O 1
ATOM 847 N N . ALA A 1 104 ? 10.599 -3.543 1.696 1.00 95.88 104 ALA A N 1
ATOM 848 C CA . ALA A 1 104 ? 9.901 -4.410 2.638 1.00 95.88 104 ALA A CA 1
ATOM 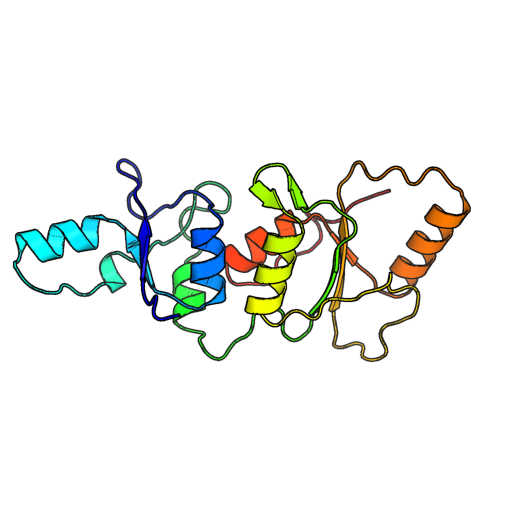849 C C . ALA A 1 104 ? 8.380 -4.412 2.409 1.00 95.88 104 ALA A C 1
ATOM 851 O O . ALA A 1 104 ? 7.769 -5.477 2.451 1.00 95.88 104 ALA A O 1
ATOM 852 N N . LEU A 1 105 ? 7.765 -3.259 2.122 1.00 96.00 105 LEU A N 1
ATOM 853 C CA . LEU A 1 105 ? 6.338 -3.187 1.790 1.00 96.00 105 LEU A CA 1
ATOM 854 C C . LEU A 1 105 ? 5.995 -3.901 0.486 1.00 96.00 105 LEU A C 1
ATOM 856 O O . LEU A 1 105 ? 5.026 -4.656 0.444 1.00 96.00 105 LEU A O 1
ATOM 860 N N . ILE A 1 106 ? 6.794 -3.694 -0.563 1.00 97.44 106 ILE A N 1
ATOM 861 C CA . ILE A 1 106 ? 6.616 -4.390 -1.843 1.00 97.44 106 ILE A CA 1
ATOM 862 C C . ILE A 1 106 ? 6.645 -5.900 -1.612 1.00 97.44 106 ILE A C 1
ATOM 864 O O . ILE A 1 106 ? 5.757 -6.610 -2.080 1.00 97.44 106 ILE A O 1
ATOM 868 N N . HIS A 1 107 ? 7.618 -6.378 -0.835 1.00 96.12 107 HIS A N 1
ATOM 869 C CA . HIS A 1 107 ? 7.739 -7.791 -0.499 1.00 96.12 107 HIS A CA 1
ATOM 870 C C . HIS A 1 107 ? 6.551 -8.313 0.325 1.00 96.12 107 HIS A C 1
ATOM 872 O O . HIS A 1 107 ? 6.036 -9.387 0.023 1.00 96.12 107 HIS A O 1
ATOM 878 N N . LEU A 1 108 ? 6.080 -7.553 1.325 1.00 94.75 108 LEU A N 1
ATOM 879 C CA . LEU A 1 108 ? 4.898 -7.910 2.124 1.00 94.75 108 LEU A CA 1
ATOM 880 C C . LEU A 1 108 ? 3.630 -8.051 1.271 1.00 94.75 108 LEU A C 1
ATOM 882 O O . LEU A 1 108 ? 2.773 -8.859 1.602 1.00 94.75 108 LEU A O 1
ATOM 886 N N . CYS A 1 109 ? 3.537 -7.303 0.172 1.00 96.62 109 CYS A N 1
ATOM 887 C CA . CYS A 1 109 ? 2.455 -7.384 -0.809 1.00 96.62 109 CYS A CA 1
ATOM 888 C C . CYS A 1 109 ? 2.726 -8.391 -1.952 1.00 96.62 109 CYS A C 1
ATOM 890 O O . CYS A 1 109 ? 2.016 -8.376 -2.960 1.00 96.62 109 CYS A O 1
ATOM 892 N N . ASN A 1 110 ? 3.754 -9.238 -1.817 1.00 96.62 110 ASN A N 1
ATOM 893 C CA . ASN A 1 110 ? 4.214 -10.253 -2.778 1.00 96.62 110 ASN A CA 1
ATOM 894 C C . ASN A 1 110 ? 4.740 -9.716 -4.116 1.00 96.62 110 ASN A C 1
ATOM 896 O O . ASN A 1 110 ? 4.738 -10.435 -5.115 1.00 96.62 110 ASN A O 1
ATOM 900 N N . GLY A 1 111 ? 5.230 -8.480 -4.143 1.00 97.38 111 GLY A N 1
ATOM 901 C CA . GLY A 1 111 ? 5.992 -7.968 -5.275 1.00 97.38 111 GLY A CA 1
ATOM 902 C C . GLY A 1 111 ? 7.383 -8.594 -5.342 1.00 97.38 111 GLY A C 1
ATOM 903 O O . GLY A 1 111 ? 8.035 -8.829 -4.319 1.00 97.38 111 GLY A O 1
ATOM 904 N N . THR A 1 112 ? 7.863 -8.844 -6.558 1.00 96.94 112 THR A N 1
ATOM 905 C CA . THR A 1 112 ? 9.222 -9.355 -6.786 1.00 96.94 112 THR A CA 1
ATOM 906 C C . THR A 1 112 ? 10.206 -8.196 -6.893 1.00 96.94 112 THR A C 1
ATOM 908 O O . THR A 1 112 ? 9.989 -7.281 -7.676 1.00 96.94 112 THR A O 1
ATOM 911 N N . LEU A 1 113 ? 11.310 -8.221 -6.146 1.00 96.88 113 LEU A N 1
ATOM 912 C CA . 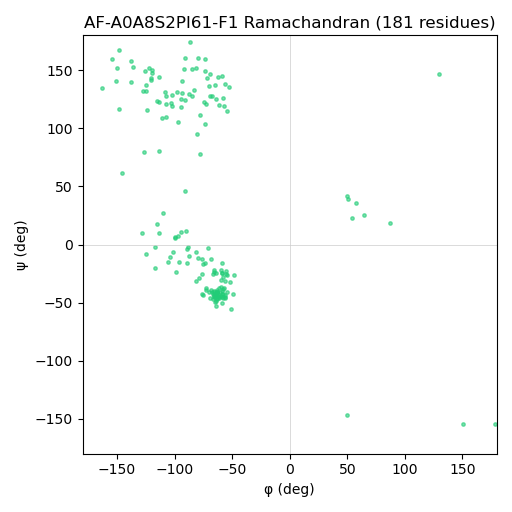LEU A 1 113 ? 12.368 -7.212 -6.265 1.00 96.88 113 LEU A CA 1
ATOM 913 C C . LEU A 1 113 ? 13.458 -7.687 -7.231 1.00 96.88 113 LEU A C 1
ATOM 915 O O . LEU A 1 113 ? 13.974 -8.797 -7.112 1.00 96.88 113 LEU A O 1
ATOM 919 N N . LEU A 1 114 ? 13.814 -6.826 -8.179 1.00 94.56 114 LEU A N 1
ATOM 920 C CA . LEU A 1 114 ? 14.889 -7.028 -9.140 1.00 94.56 114 LEU A CA 1
ATOM 921 C C . LEU A 1 114 ? 16.188 -6.411 -8.619 1.00 94.56 114 LEU A C 1
ATOM 923 O O . LEU A 1 114 ? 16.199 -5.304 -8.085 1.00 94.56 114 LEU A O 1
ATOM 927 N N . ASN A 1 115 ? 17.303 -7.102 -8.855 1.00 90.62 115 ASN A N 1
ATOM 928 C CA . ASN A 1 115 ? 18.637 -6.625 -8.472 1.00 90.62 115 ASN A CA 1
ATOM 929 C C . ASN A 1 115 ? 19.311 -5.780 -9.564 1.00 90.62 115 ASN A C 1
ATOM 931 O O . ASN A 1 115 ? 20.290 -5.088 -9.298 1.00 90.62 115 ASN A O 1
ATOM 935 N N . THR A 1 116 ? 18.809 -5.839 -10.798 1.00 88.12 116 THR A N 1
ATOM 936 C CA . THR A 1 116 ? 19.357 -5.120 -11.954 1.00 88.12 116 THR A CA 1
ATOM 937 C C . THR A 1 116 ? 18.242 -4.483 -12.765 1.00 88.12 116 THR A C 1
ATOM 939 O O . THR A 1 116 ? 17.134 -5.018 -12.812 1.00 88.12 116 THR A O 1
ATOM 942 N N . LEU A 1 117 ? 18.557 -3.387 -13.457 1.00 84.94 117 LEU A N 1
ATOM 943 C CA . LEU A 1 117 ? 17.605 -2.702 -14.325 1.00 84.94 117 LEU A CA 1
ATOM 944 C C . LEU A 1 117 ? 17.078 -3.662 -15.416 1.00 84.94 117 LEU A C 1
ATOM 946 O O . LEU A 1 117 ? 17.886 -4.244 -16.149 1.00 84.94 117 LEU A O 1
ATOM 950 N N . PRO A 1 118 ? 15.752 -3.828 -15.560 1.00 84.88 118 PRO A N 1
ATOM 951 C CA . PRO A 1 118 ? 15.175 -4.651 -16.614 1.00 84.88 118 PRO A CA 1
ATOM 952 C C . PRO A 1 118 ? 15.288 -3.921 -17.959 1.00 84.88 118 PRO A C 1
ATOM 954 O O . PRO A 1 118 ? 14.572 -2.964 -18.236 1.00 84.88 118 PRO A O 1
ATOM 957 N N . ILE A 1 119 ? 16.234 -4.347 -18.799 1.00 79.19 119 ILE A N 1
ATOM 958 C CA . ILE A 1 119 ? 16.456 -3.759 -20.135 1.00 79.19 119 ILE A CA 1
ATOM 959 C C . ILE A 1 119 ? 15.794 -4.603 -21.234 1.00 79.19 119 ILE A C 1
ATOM 961 O O . ILE A 1 119 ? 15.501 -4.087 -22.310 1.00 79.19 119 ILE A O 1
ATOM 965 N N . ALA A 1 120 ? 15.570 -5.895 -20.990 1.00 74.94 120 ALA A N 1
ATOM 966 C CA . ALA A 1 120 ? 14.939 -6.814 -21.934 1.00 74.94 120 ALA A CA 1
ATOM 967 C C . ALA A 1 120 ? 13.417 -6.859 -21.744 1.00 74.94 120 ALA A C 1
ATOM 969 O O . ALA A 1 120 ? 12.909 -6.499 -20.683 1.00 74.94 120 ALA A O 1
ATOM 970 N N . THR A 1 121 ? 12.703 -7.332 -22.768 1.00 70.44 121 THR A N 1
ATOM 971 C CA . THR A 1 121 ? 11.273 -7.640 -22.663 1.00 70.44 121 THR A CA 1
ATOM 972 C C . THR A 1 121 ? 11.035 -8.641 -21.535 1.00 70.44 121 THR A C 1
ATOM 974 O O . THR A 1 121 ? 11.803 -9.604 -21.429 1.00 70.44 121 THR A O 1
ATOM 977 N N . PRO A 1 122 ? 9.986 -8.458 -20.716 1.00 70.44 122 PRO A N 1
ATOM 978 C CA . PRO A 1 122 ? 9.582 -9.466 -19.750 1.00 70.44 122 PRO A CA 1
ATOM 979 C C . PRO A 1 122 ? 9.405 -10.814 -20.451 1.00 70.44 122 PRO A C 1
ATOM 981 O O . PRO A 1 122 ? 8.814 -10.889 -21.527 1.00 70.44 122 PRO A O 1
ATOM 984 N N . ASN A 1 123 ? 9.920 -11.881 -19.841 1.00 73.12 123 ASN A N 1
ATOM 985 C CA . ASN A 1 123 ? 9.742 -13.235 -20.372 1.00 73.12 123 ASN A CA 1
ATOM 986 C C . ASN A 1 123 ? 8.270 -13.675 -20.330 1.00 73.12 123 ASN A C 1
ATOM 988 O O . ASN A 1 123 ? 7.868 -14.549 -21.092 1.00 73.12 123 ASN A O 1
ATOM 992 N N . ASP A 1 124 ? 7.487 -13.068 -19.436 1.00 84.19 124 ASP A N 1
ATOM 993 C CA . ASP A 1 124 ? 6.068 -13.324 -19.246 1.00 84.19 124 ASP A CA 1
ATOM 994 C C . ASP A 1 124 ? 5.288 -12.004 -19.394 1.00 84.19 124 ASP A C 1
ATOM 996 O O . ASP A 1 124 ? 5.483 -11.094 -18.582 1.00 84.19 124 ASP A O 1
ATOM 1000 N N . PRO A 1 125 ? 4.410 -11.873 -20.405 1.00 82.81 125 PRO A N 1
ATOM 1001 C CA . PRO A 1 125 ? 3.622 -10.662 -20.622 1.00 82.81 125 PRO A CA 1
ATOM 1002 C C . PRO A 1 125 ? 2.568 -10.414 -19.531 1.00 82.81 125 PRO A C 1
ATOM 1004 O O . PRO A 1 125 ? 2.005 -9.324 -19.479 1.00 82.81 125 PRO A O 1
ATOM 1007 N N . SER A 1 126 ? 2.284 -11.396 -18.669 1.00 87.62 126 SER A N 1
ATOM 1008 C CA . SER A 1 126 ? 1.387 -11.226 -17.518 1.00 87.62 126 SER A CA 1
ATOM 1009 C C . SER A 1 126 ? 2.053 -10.533 -16.324 1.00 87.62 126 SER A C 1
ATOM 1011 O O . SER A 1 126 ? 1.356 -10.114 -15.399 1.00 87.62 126 SER A O 1
ATOM 1013 N N . ILE A 1 127 ? 3.385 -10.379 -16.339 1.00 92.06 127 ILE A N 1
ATOM 1014 C CA . ILE A 1 127 ? 4.139 -9.721 -15.270 1.00 92.06 127 ILE A CA 1
ATOM 1015 C C . ILE A 1 127 ? 4.352 -8.248 -15.607 1.00 92.06 127 ILE A C 1
ATOM 1017 O O . ILE A 1 127 ? 5.062 -7.880 -16.546 1.00 92.06 127 ILE A O 1
ATOM 1021 N N . LEU A 1 128 ? 3.807 -7.389 -14.754 1.00 93.62 128 LEU A N 1
ATOM 1022 C CA . LEU A 1 128 ? 4.039 -5.958 -14.808 1.00 93.62 128 LEU A CA 1
ATOM 1023 C C . LEU A 1 128 ? 5.447 -5.629 -14.299 1.00 93.62 128 LEU A C 1
ATOM 1025 O O . LEU A 1 128 ? 5.804 -5.946 -13.165 1.00 93.62 128 LEU A O 1
ATOM 1029 N N . THR A 1 129 ? 6.247 -4.964 -15.131 1.00 94.44 129 THR A N 1
ATOM 1030 C CA . THR A 1 129 ? 7.605 -4.538 -14.767 1.00 94.44 129 THR A CA 1
ATOM 1031 C C . THR A 1 129 ? 7.628 -3.052 -14.458 1.00 94.44 129 THR A C 1
ATOM 1033 O O . THR A 1 129 ? 7.273 -2.238 -15.313 1.00 94.44 129 THR A O 1
ATOM 1036 N N . ILE A 1 130 ? 8.055 -2.713 -13.243 1.00 95.12 130 ILE A N 1
ATOM 1037 C CA . ILE A 1 130 ? 8.028 -1.358 -12.700 1.00 95.12 130 ILE A CA 1
ATOM 1038 C C . ILE A 1 130 ? 9.431 -0.968 -12.237 1.00 95.12 130 ILE A C 1
ATOM 1040 O O . ILE A 1 130 ? 10.102 -1.702 -11.512 1.00 95.12 130 ILE A O 1
ATOM 1044 N N . VAL A 1 131 ? 9.876 0.215 -12.632 1.00 93.38 131 VAL A N 1
ATOM 1045 C CA . VAL A 1 131 ? 11.044 0.893 -12.084 1.00 93.38 131 VAL A CA 1
ATOM 1046 C C . VAL A 1 131 ? 10.538 2.060 -11.245 1.00 93.38 131 VAL A C 1
ATOM 1048 O O . VAL A 1 131 ? 9.836 2.923 -11.762 1.00 93.38 131 VAL A O 1
ATOM 1051 N N . LEU A 1 132 ? 10.884 2.078 -9.958 1.00 93.88 132 LEU A N 1
ATOM 1052 C CA . LEU A 1 132 ? 10.543 3.175 -9.054 1.00 93.88 132 LEU A CA 1
ATOM 1053 C C . LEU A 1 132 ? 11.659 4.212 -9.058 1.00 93.88 132 LEU A C 1
ATOM 1055 O O . LEU A 1 132 ? 12.817 3.875 -8.804 1.00 93.88 132 LEU A O 1
ATOM 1059 N N . CYS A 1 133 ? 11.319 5.457 -9.356 1.00 89.31 133 CYS A N 1
ATOM 1060 C CA . CYS A 1 133 ? 12.279 6.526 -9.606 1.00 89.31 133 CYS A CA 1
ATOM 1061 C C . CYS A 1 133 ? 11.718 7.889 -9.205 1.00 89.31 133 CYS A C 1
ATOM 1063 O O . CYS A 1 133 ? 10.518 8.110 -9.302 1.00 89.31 133 CYS A O 1
ATOM 1065 N N . ASP A 1 134 ? 12.606 8.810 -8.829 1.00 81.69 134 ASP A N 1
ATOM 1066 C CA . ASP A 1 134 ? 12.241 10.204 -8.580 1.00 81.69 134 ASP A CA 1
ATOM 1067 C C . ASP A 1 134 ? 12.410 11.050 -9.852 1.00 81.69 134 ASP A C 1
ATOM 1069 O O . ASP A 1 134 ? 13.324 10.816 -10.650 1.00 81.69 134 ASP A O 1
ATOM 1073 N N . LYS A 1 135 ? 11.599 12.111 -9.976 1.00 69.06 135 LYS A N 1
ATOM 1074 C CA . LYS A 1 135 ? 11.683 13.162 -11.022 1.00 69.06 135 LYS A CA 1
ATOM 1075 C C . LYS A 1 135 ? 13.080 13.735 -11.234 1.00 69.06 135 LYS A C 1
ATOM 1077 O O . LYS A 1 135 ? 13.378 14.290 -12.284 1.00 69.06 135 LYS A O 1
ATOM 1082 N N . LEU A 1 136 ? 13.901 13.672 -10.192 1.00 59.69 136 LEU A N 1
ATOM 1083 C CA . LEU A 1 136 ? 15.171 14.376 -10.086 1.00 59.69 136 LEU A CA 1
ATOM 1084 C C . LEU A 1 136 ? 16.380 13.494 -10.399 1.00 59.69 136 LEU A C 1
ATOM 1086 O O . LEU A 1 136 ? 17.505 13.952 -10.211 1.00 59.69 136 LEU A O 1
ATOM 1090 N N . LEU A 1 137 ? 16.186 12.247 -10.845 1.00 63.28 137 LEU A N 1
ATOM 1091 C CA . LEU A 1 137 ? 17.321 11.398 -11.191 1.00 63.28 137 LEU A CA 1
ATOM 1092 C C . LEU A 1 137 ? 18.130 12.034 -12.332 1.00 63.28 137 LEU A C 1
ATOM 1094 O O . LEU A 1 137 ? 17.597 12.243 -13.425 1.00 63.28 137 LEU A O 1
ATOM 1098 N N . PRO A 1 138 ? 19.421 12.330 -12.112 1.00 55.50 138 PRO A N 1
ATOM 1099 C CA . PRO A 1 138 ? 20.241 12.972 -13.117 1.00 55.50 138 PRO A CA 1
ATOM 1100 C C . PRO A 1 138 ? 20.698 11.897 -14.109 1.00 55.50 138 PRO A C 1
ATOM 1102 O O . PRO A 1 138 ? 21.671 11.174 -13.889 1.00 55.50 138 PRO A O 1
ATOM 1105 N N . PHE A 1 139 ? 19.975 11.745 -15.217 1.00 64.50 139 PHE A N 1
ATOM 1106 C CA . PHE A 1 139 ? 20.470 10.973 -16.357 1.00 64.50 139 PHE A CA 1
ATOM 1107 C C . PHE A 1 139 ? 21.465 11.833 -17.130 1.00 64.50 139 PHE A C 1
ATOM 1109 O O . PHE A 1 139 ? 21.149 12.435 -18.150 1.00 64.50 139 PHE A O 1
ATOM 1116 N N . GLU A 1 140 ? 22.681 11.928 -16.598 1.00 59.19 140 GLU A N 1
ATOM 1117 C CA . GLU A 1 140 ? 23.694 12.867 -17.092 1.00 59.19 140 GLU A CA 1
ATOM 1118 C C . GLU A 1 140 ? 24.348 12.419 -18.408 1.00 59.19 140 GLU A C 1
ATOM 1120 O O . GLU A 1 140 ? 25.040 13.206 -19.053 1.00 59.19 140 GLU A O 1
ATOM 1125 N N . SER A 1 141 ? 24.142 11.164 -18.837 1.00 72.00 141 SER A N 1
ATOM 1126 C CA . SER A 1 141 ? 24.780 10.614 -20.039 1.00 72.00 141 SER A CA 1
ATOM 1127 C C . SER A 1 141 ? 23.799 10.136 -21.114 1.00 72.00 141 SER A C 1
ATOM 1129 O O . SER A 1 141 ? 22.791 9.478 -20.846 1.00 72.00 141 SER A O 1
ATOM 1131 N N . SER A 1 142 ? 24.176 10.358 -22.376 1.00 74.75 142 SER A N 1
ATOM 1132 C CA . SER A 1 142 ? 23.442 9.889 -23.563 1.00 74.75 142 SER A CA 1
ATOM 1133 C C . SER A 1 142 ? 23.256 8.365 -23.608 1.00 74.75 142 SER A C 1
ATOM 1135 O O . SER A 1 142 ? 22.280 7.869 -24.168 1.00 74.75 142 SER A O 1
ATOM 1137 N N . ASN A 1 143 ? 24.167 7.602 -22.996 1.00 77.12 143 ASN A N 1
ATOM 1138 C CA . ASN A 1 143 ? 24.055 6.148 -22.899 1.00 77.12 143 ASN A CA 1
ATOM 1139 C C . ASN A 1 143 ? 22.969 5.712 -21.906 1.00 77.12 143 ASN A C 1
ATOM 1141 O O . ASN A 1 143 ? 22.249 4.755 -22.188 1.00 77.12 143 ASN A O 1
ATOM 1145 N N . GLN A 1 144 ? 22.823 6.402 -20.770 1.00 75.06 144 GLN A N 1
ATOM 1146 C CA . GLN A 1 144 ? 21.757 6.111 -19.807 1.00 75.06 144 GLN A CA 1
ATOM 1147 C C . GLN A 1 144 ? 20.386 6.407 -20.407 1.00 75.06 144 GLN A C 1
ATOM 1149 O O . GLN A 1 144 ? 19.501 5.561 -20.321 1.00 75.06 144 GLN A O 1
ATOM 1154 N N . GLN A 1 145 ? 20.234 7.537 -21.099 1.00 77.94 145 GLN A N 1
ATOM 1155 C CA . GLN A 1 145 ? 18.974 7.897 -21.751 1.00 77.94 145 GLN A CA 1
ATOM 1156 C C . GLN A 1 145 ? 18.531 6.830 -22.769 1.00 77.94 145 GLN A C 1
ATOM 1158 O O . GLN A 1 145 ? 17.409 6.332 -22.698 1.00 77.94 145 GLN A O 1
ATOM 1163 N N . ARG A 1 146 ? 19.452 6.354 -23.621 1.00 81.44 146 ARG A N 1
ATOM 1164 C CA . ARG A 1 146 ? 19.190 5.254 -24.573 1.00 81.44 146 ARG A CA 1
ATOM 1165 C C . ARG A 1 146 ? 18.781 3.943 -23.896 1.00 81.44 146 ARG A C 1
ATOM 1167 O O . ARG A 1 146 ? 17.973 3.192 -24.441 1.00 81.44 146 ARG A O 1
ATOM 1174 N N . LEU A 1 147 ? 19.354 3.629 -22.733 1.00 80.50 147 LEU A N 1
ATOM 1175 C CA . LEU A 1 147 ? 18.991 2.430 -21.971 1.00 80.50 147 LEU A CA 1
ATOM 1176 C C . LEU A 1 147 ? 17.561 2.521 -21.426 1.00 80.50 147 LEU A C 1
ATOM 1178 O O . LEU A 1 147 ? 16.832 1.532 -21.497 1.00 80.50 147 LEU A O 1
ATOM 1182 N N . LEU A 1 148 ? 17.151 3.692 -20.934 1.00 80.50 148 LEU A N 1
ATOM 1183 C CA . LEU A 1 148 ? 15.784 3.928 -20.459 1.00 80.50 148 LEU A CA 1
ATOM 1184 C C . LEU A 1 148 ? 14.774 3.860 -21.601 1.00 80.50 148 LEU A C 1
ATOM 1186 O O . LEU A 1 148 ? 13.760 3.180 -21.477 1.00 80.50 148 LEU A O 1
ATOM 1190 N N . GLU A 1 149 ? 15.060 4.522 -22.724 1.00 82.81 149 GLU A N 1
ATOM 1191 C CA . GLU A 1 149 ? 14.211 4.482 -23.921 1.00 82.81 149 GLU A CA 1
ATOM 1192 C C . GLU A 1 149 ? 13.995 3.041 -24.392 1.00 82.81 149 GLU A C 1
ATOM 1194 O O . GLU A 1 149 ? 12.864 2.620 -24.641 1.00 82.81 149 GLU A O 1
ATOM 1199 N N . ARG A 1 150 ? 15.072 2.246 -24.437 1.00 84.50 150 ARG A N 1
ATOM 1200 C CA . ARG A 1 150 ? 14.999 0.826 -24.792 1.00 84.50 150 ARG A CA 1
ATOM 1201 C C . ARG A 1 150 ? 14.184 0.014 -23.784 1.00 84.50 150 ARG A C 1
ATOM 1203 O O . ARG A 1 150 ? 13.420 -0.854 -24.192 1.00 84.50 150 ARG A O 1
ATOM 1210 N N . SER A 1 151 ? 14.352 0.274 -22.491 1.00 86.94 151 SER A N 1
ATOM 1211 C CA . SER A 1 151 ? 13.591 -0.392 -21.429 1.00 86.94 151 SER A CA 1
ATOM 1212 C C . SER A 1 151 ? 12.090 -0.085 -21.545 1.00 86.94 151 SER A C 1
ATOM 1214 O O . SER A 1 151 ? 11.272 -1.006 -21.546 1.00 86.94 151 SER A O 1
ATOM 1216 N N . ARG A 1 152 ? 11.717 1.180 -21.786 1.00 85.75 152 ARG A N 1
ATOM 1217 C CA . ARG A 1 152 ? 10.321 1.588 -22.036 1.00 85.75 152 ARG A CA 1
ATOM 1218 C C . ARG A 1 152 ? 9.728 0.924 -23.271 1.00 85.75 152 ARG A C 1
ATOM 1220 O O . ARG A 1 152 ? 8.620 0.401 -23.204 1.00 85.75 152 ARG A O 1
ATOM 1227 N N . ALA A 1 153 ? 10.477 0.880 -24.374 1.00 86.00 153 ALA A N 1
ATOM 1228 C CA . ALA A 1 153 ? 10.050 0.195 -25.597 1.00 86.00 153 ALA A CA 1
ATOM 1229 C C . ALA A 1 153 ? 9.779 -1.306 -25.376 1.00 86.00 153 ALA A C 1
ATOM 1231 O O . ALA A 1 153 ? 9.025 -1.916 -26.129 1.00 86.00 153 ALA A O 1
ATOM 1232 N N . ASN A 1 154 ? 10.357 -1.883 -24.320 1.00 86.19 154 ASN A N 1
ATOM 1233 C CA . ASN A 1 154 ? 10.177 -3.272 -23.917 1.00 86.19 154 ASN A CA 1
ATOM 1234 C C . ASN A 1 154 ? 9.081 -3.474 -22.852 1.00 86.19 154 ASN A C 1
ATOM 1236 O O . ASN A 1 154 ? 8.967 -4.573 -22.311 1.00 86.19 154 ASN A O 1
ATOM 1240 N N . GLY A 1 155 ? 8.270 -2.451 -22.555 1.00 87.12 155 GLY A N 1
ATOM 1241 C CA . GLY A 1 155 ? 7.130 -2.549 -21.637 1.00 87.12 155 GLY A CA 1
ATOM 1242 C C . GLY A 1 155 ? 7.466 -2.316 -20.161 1.00 87.12 155 GLY A C 1
ATOM 1243 O O . GLY A 1 155 ? 6.693 -2.714 -19.289 1.00 87.12 155 GLY A O 1
ATOM 1244 N N . VAL A 1 156 ? 8.611 -1.697 -19.861 1.00 90.38 156 VAL A N 1
ATOM 1245 C CA . VAL A 1 156 ? 8.971 -1.295 -18.494 1.00 90.38 156 VAL A CA 1
ATOM 1246 C C . VAL A 1 156 ? 8.360 0.060 -18.154 1.00 90.38 156 VAL A C 1
ATOM 1248 O O . VAL A 1 156 ? 8.552 1.042 -18.873 1.00 90.38 156 VAL A O 1
ATOM 1251 N N . ASN A 1 157 ? 7.662 0.114 -17.021 1.00 92.06 157 ASN A N 1
ATOM 1252 C CA . ASN A 1 157 ? 6.964 1.301 -16.536 1.00 92.06 157 ASN A CA 1
ATOM 1253 C C . ASN A 1 157 ? 7.829 2.020 -15.505 1.00 92.06 157 ASN A C 1
ATOM 1255 O O . ASN A 1 157 ? 8.328 1.392 -14.578 1.00 92.06 157 ASN A O 1
ATOM 1259 N N . TYR A 1 158 ? 7.998 3.329 -15.653 1.00 91.44 158 TYR A N 1
ATOM 1260 C CA . TYR A 1 158 ? 8.784 4.154 -14.736 1.00 91.44 158 TYR A CA 1
ATOM 1261 C C . TYR A 1 158 ? 7.831 5.012 -13.922 1.00 91.44 158 TYR A C 1
ATOM 1263 O O . TYR A 1 158 ? 7.193 5.902 -14.485 1.00 91.44 158 TYR A O 1
AT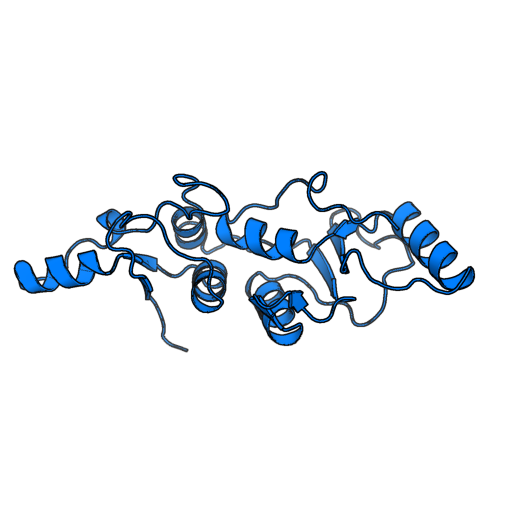OM 1271 N N . LEU A 1 159 ? 7.706 4.713 -12.631 1.00 93.75 159 LEU A N 1
ATOM 1272 C CA . LEU A 1 159 ? 6.688 5.296 -11.764 1.00 93.75 159 LEU A CA 1
ATOM 1273 C C . LEU A 1 159 ? 7.311 5.937 -10.524 1.00 93.75 159 LEU A C 1
ATOM 1275 O O . LEU A 1 159 ? 8.311 5.453 -9.989 1.00 93.75 159 LEU 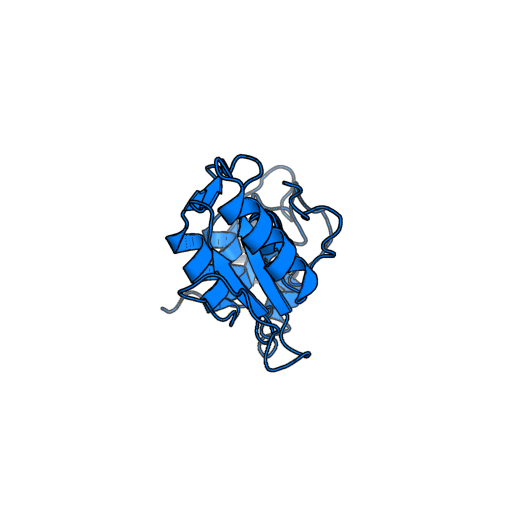A O 1
ATOM 1279 N N . SER A 1 160 ? 6.662 6.987 -10.030 1.00 93.06 160 SER A N 1
ATOM 1280 C CA . SER A 1 160 ? 6.955 7.559 -8.720 1.00 93.06 160 SER A CA 1
ATOM 1281 C C . SER A 1 160 ? 6.681 6.535 -7.602 1.00 93.06 160 SER A C 1
ATOM 1283 O O . SER A 1 160 ? 5.699 5.785 -7.689 1.00 93.06 160 SER A O 1
ATOM 1285 N N . PRO A 1 161 ? 7.475 6.498 -6.516 1.00 93.50 161 PRO A N 1
ATOM 1286 C CA . PRO A 1 161 ? 7.239 5.627 -5.356 1.00 93.50 161 PRO A CA 1
ATOM 1287 C C . PRO A 1 161 ? 5.847 5.777 -4.719 1.00 93.50 161 PRO A C 1
ATOM 1289 O O . PRO A 1 161 ? 5.321 4.831 -4.130 1.00 93.50 161 PRO A O 1
ATOM 1292 N N . GLU A 1 162 ? 5.218 6.941 -4.871 1.00 92.50 162 GLU A N 1
ATOM 1293 C CA . GLU A 1 162 ? 3.853 7.250 -4.444 1.00 92.50 162 GLU A CA 1
ATOM 1294 C C . GLU A 1 162 ? 2.822 6.286 -5.038 1.00 92.50 162 GLU A C 1
ATOM 1296 O O . GLU A 1 162 ? 1.853 5.964 -4.353 1.00 92.50 162 GLU A O 1
ATOM 1301 N N . TRP A 1 163 ? 3.055 5.759 -6.248 1.00 95.50 163 TRP A N 1
ATOM 1302 C CA . TRP A 1 163 ? 2.173 4.765 -6.868 1.00 95.50 163 TRP A CA 1
ATOM 1303 C C . TRP A 1 163 ? 2.039 3.509 -6.002 1.00 95.50 163 TRP A C 1
ATOM 1305 O O . TRP A 1 163 ? 0.943 2.970 -5.838 1.00 95.50 163 TRP A O 1
ATOM 1315 N N . VAL A 1 164 ? 3.147 3.060 -5.397 1.00 95.94 164 VAL A N 1
ATOM 1316 C CA . VAL A 1 164 ? 3.148 1.911 -4.480 1.00 95.94 164 VAL A CA 1
ATOM 1317 C C . VAL A 1 164 ? 2.345 2.240 -3.228 1.00 95.94 164 VAL A C 1
ATOM 1319 O O . VAL A 1 164 ? 1.537 1.424 -2.787 1.00 95.94 164 VAL A O 1
ATOM 1322 N N . LEU A 1 165 ? 2.550 3.430 -2.661 1.00 94.50 165 LEU A N 1
ATOM 1323 C CA . LEU A 1 165 ? 1.884 3.843 -1.428 1.00 94.50 165 LEU A CA 1
ATOM 1324 C C . LEU A 1 165 ? 0.369 3.957 -1.612 1.00 94.50 165 LEU A C 1
ATOM 1326 O O . LEU A 1 165 ? -0.375 3.390 -0.811 1.00 94.50 165 LEU A O 1
ATOM 1330 N N . GLU A 1 166 ? -0.089 4.632 -2.666 1.00 94.88 166 GLU A N 1
ATOM 1331 C CA . GLU A 1 166 ? -1.521 4.766 -2.947 1.00 94.88 166 GLU A CA 1
ATOM 1332 C C . GLU A 1 166 ? -2.147 3.408 -3.288 1.00 94.88 166 GLU A C 1
ATOM 1334 O O . GLU A 1 166 ? -3.214 3.073 -2.767 1.00 94.88 166 GLU A O 1
ATOM 1339 N N . SER A 1 167 ? -1.443 2.572 -4.065 1.00 97.06 167 SER A N 1
ATOM 1340 C CA . SER A 1 167 ? -1.927 1.226 -4.388 1.00 97.06 167 SER A CA 1
ATOM 1341 C C . SER A 1 167 ? -2.125 0.366 -3.140 1.00 97.06 167 SER A C 1
ATOM 1343 O O . SER A 1 167 ? -3.118 -0.353 -3.036 1.00 97.06 167 SER A O 1
ATOM 1345 N N . ILE A 1 168 ? -1.207 0.450 -2.168 1.00 96.50 168 ILE A N 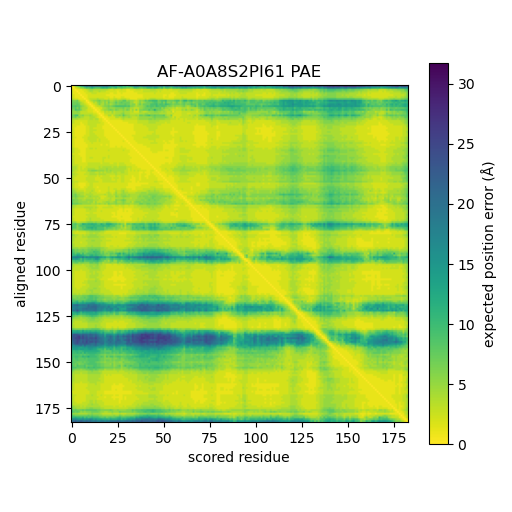1
ATOM 1346 C CA . ILE A 1 168 ? -1.340 -0.253 -0.885 1.00 96.50 168 ILE A CA 1
ATOM 1347 C C . ILE A 1 168 ? -2.533 0.290 -0.107 1.00 96.50 168 ILE A C 1
ATOM 1349 O O . ILE A 1 168 ? -3.359 -0.491 0.351 1.00 96.50 168 ILE A O 1
ATOM 1353 N N . VAL A 1 169 ? -2.639 1.609 0.038 1.00 95.31 169 VAL A N 1
ATOM 1354 C CA . VAL A 1 169 ? -3.661 2.259 0.870 1.00 95.31 169 VAL A CA 1
ATOM 1355 C C . VAL A 1 169 ? -5.076 1.961 0.398 1.00 95.31 169 VAL A C 1
ATOM 1357 O O . VAL A 1 169 ? -5.938 1.612 1.208 1.00 95.31 169 VAL A O 1
ATOM 1360 N N . GLN A 1 170 ? -5.308 2.069 -0.907 1.00 95.75 170 GLN A N 1
ATOM 1361 C CA . GLN A 1 170 ? -6.594 1.738 -1.514 1.00 95.75 170 GLN A CA 1
ATOM 1362 C C . GLN A 1 170 ? -6.755 0.230 -1.758 1.00 95.75 170 GLN A C 1
ATOM 1364 O O . GLN A 1 170 ? -7.831 -0.220 -2.141 1.00 95.75 170 GLN A O 1
ATOM 1369 N N . PHE A 1 171 ? -5.698 -0.550 -1.517 1.00 96.94 171 PHE A N 1
ATOM 1370 C CA . PHE A 1 171 ? -5.605 -1.981 -1.787 1.00 96.94 171 PHE A CA 1
ATOM 1371 C C . PHE A 1 171 ? -6.042 -2.359 -3.214 1.00 96.94 171 PHE A C 1
ATOM 1373 O O . PHE A 1 171 ? -6.739 -3.345 -3.444 1.00 96.94 171 PHE A O 1
ATOM 1380 N N . SER A 1 172 ? -5.624 -1.545 -4.182 1.00 96.06 172 SER A N 1
ATOM 1381 C CA . SER A 1 172 ? -5.907 -1.702 -5.608 1.00 96.06 172 SER A CA 1
ATOM 1382 C C . SER A 1 172 ? -4.769 -1.096 -6.416 1.00 96.06 172 SER A C 1
ATOM 1384 O O . SER A 1 172 ? -4.270 -0.034 -6.057 1.00 96.06 172 SER A O 1
ATOM 1386 N N . LEU A 1 173 ? -4.371 -1.739 -7.517 1.00 96.62 173 LEU A N 1
ATOM 1387 C CA . LEU A 1 173 ? -3.362 -1.176 -8.415 1.00 96.62 173 LEU A CA 1
ATOM 1388 C C . LEU A 1 173 ? -3.889 0.118 -9.036 1.00 96.62 173 LEU A C 1
ATOM 1390 O O . LEU A 1 173 ? -4.966 0.123 -9.634 1.00 96.62 173 LEU A O 1
ATOM 1394 N N . GLN A 1 174 ? -3.129 1.201 -8.894 1.00 96.56 174 GLN A N 1
ATOM 1395 C CA . GLN A 1 174 ? -3.524 2.500 -9.429 1.00 96.56 174 GLN A CA 1
ATOM 1396 C C . GLN A 1 174 ? -3.197 2.628 -10.926 1.00 96.56 174 GLN A C 1
ATOM 1398 O O . GLN A 1 174 ? -2.222 2.027 -11.393 1.00 96.56 174 GLN A O 1
ATOM 1403 N N . PRO A 1 175 ? -3.955 3.433 -11.692 1.00 95.62 175 PRO A N 1
ATOM 1404 C CA . PRO A 1 175 ? -3.580 3.803 -13.056 1.00 95.62 175 PRO A CA 1
ATOM 1405 C C . PRO A 1 175 ? -2.224 4.516 -13.087 1.00 95.62 175 PRO A C 1
ATOM 1407 O O . PRO A 1 175 ? -1.905 5.279 -12.177 1.00 95.62 175 PRO A O 1
ATOM 1410 N N . PHE A 1 176 ? -1.429 4.303 -14.136 1.00 94.38 176 PHE A N 1
ATOM 1411 C CA . PHE A 1 176 ? -0.071 4.859 -14.203 1.00 94.38 176 PHE A CA 1
ATOM 1412 C C . PHE A 1 176 ? -0.035 6.347 -14.538 1.00 94.38 176 PHE A C 1
ATOM 1414 O O . PHE A 1 176 ? 0.909 7.013 -14.128 1.00 94.38 176 PHE A O 1
ATOM 1421 N N . ASP A 1 177 ? -1.054 6.881 -15.218 1.00 91.62 177 ASP A N 1
ATOM 1422 C CA . ASP A 1 177 ? -1.029 8.210 -15.851 1.00 91.62 177 ASP A CA 1
ATOM 1423 C C . ASP A 1 177 ? -0.597 9.352 -14.911 1.00 91.62 177 ASP A C 1
ATOM 1425 O O . ASP A 1 177 ? 0.038 10.315 -15.335 1.00 91.62 177 ASP A O 1
ATOM 1429 N N . HIS A 1 178 ? -0.919 9.239 -13.620 1.00 89.00 178 HIS A N 1
ATOM 1430 C CA . HIS A 1 178 ? -0.619 10.252 -12.602 1.00 89.00 178 HIS A CA 1
ATOM 1431 C C . HIS A 1 178 ? 0.770 10.107 -11.958 1.00 89.00 178 HIS A C 1
ATOM 1433 O O . HIS A 1 178 ? 1.202 10.998 -11.226 1.00 89.00 178 HIS A O 1
ATOM 1439 N N . TYR A 1 179 ? 1.464 9.004 -12.228 1.00 91.75 179 TYR A N 1
ATOM 1440 C CA . TYR A 1 179 ? 2.720 8.613 -11.584 1.00 91.75 179 TYR A CA 1
ATOM 1441 C C . TYR A 1 179 ? 3.843 8.352 -12.573 1.00 91.75 179 TYR A C 1
ATOM 1443 O O . TYR A 1 179 ? 4.972 8.126 -12.142 1.00 91.75 179 TYR A O 1
ATOM 1451 N N . GLU A 1 180 ? 3.540 8.333 -13.872 1.00 88.50 180 GLU A N 1
ATOM 1452 C CA . GLU A 1 180 ? 4.551 8.183 -14.903 1.00 88.50 180 GLU A CA 1
ATOM 1453 C C . GLU A 1 180 ? 5.591 9.285 -14.786 1.00 88.50 180 GLU A C 1
ATOM 1455 O O . GLU A 1 180 ? 5.310 10.478 -14.946 1.00 88.50 180 GLU A O 1
ATOM 1460 N N . GLU A 1 181 ? 6.825 8.856 -14.566 1.00 80.69 181 GLU A N 1
ATOM 1461 C CA . GLU A 1 181 ? 7.952 9.758 -14.577 1.00 80.69 181 GLU A CA 1
ATOM 1462 C C . GLU A 1 181 ? 8.411 9.987 -16.009 1.00 80.69 181 GLU A C 1
ATOM 1464 O O . GLU A 1 181 ? 8.540 9.044 -16.796 1.00 80.69 181 GLU A O 1
ATOM 1469 N N . LYS A 1 182 ? 8.626 11.252 -16.372 1.00 69.25 182 LYS A N 1
ATOM 1470 C CA . LYS A 1 182 ? 9.144 11.656 -17.683 1.00 69.25 182 LYS A CA 1
ATOM 1471 C C . LYS A 1 182 ? 10.571 12.150 -17.492 1.00 69.25 182 LYS A C 1
ATOM 1473 O O . LYS A 1 182 ? 10.818 12.956 -16.600 1.00 69.25 182 LYS A O 1
ATOM 1478 N N . PHE A 1 183 ? 11.477 11.649 -18.323 1.00 63.53 183 PHE A N 1
ATOM 1479 C CA . PHE A 1 183 ? 12.892 12.016 -18.343 1.00 63.53 183 PHE A CA 1
ATOM 1480 C C . PHE A 1 183 ? 13.224 12.716 -19.653 1.00 63.53 183 PHE A C 1
ATOM 1482 O O . PHE A 1 183 ? 12.626 12.313 -20.680 1.00 63.53 183 PHE A O 1
#

InterPro domains:
  IPR001357 BRCT domain [PF16589] (79-180)
  IPR001357 BRCT domain [PS50172] (1-56)
  IPR001357 BRCT domain [PS50172] (76-181)
  IPR031099 BRCA1-associated [PTHR13763] (2-179)
  IPR036420 BRCT domain superfamily [G3DSA:3.40.50.10190] (1-75)
  IPR036420 BRCT domain superfamily [G3DSA:3.40.50.10190] (76-182)
  IPR036420 BRCT domain superfamily [SSF52113] (2-74)
  IPR036420 BRCT domain superfamily [SSF52113] (79-180)

Solvent-accessible surface area (backbone atoms only — not comparable to full-atom values): 10287 Å² total; per-residue (Å²): 141,84,86,58,67,45,78,42,85,38,87,90,48,50,43,35,44,81,94,44,68,68,52,54,52,34,33,49,64,34,24,48,47,28,21,50,62,47,57,55,51,20,61,75,68,73,44,93,62,78,58,78,85,31,41,35,28,29,22,80,92,87,37,68,76,64,34,9,42,54,50,26,37,71,39,76,88,64,54,86,25,62,53,32,36,38,28,76,75,39,76,36,44,73,98,75,33,47,40,67,57,50,50,50,49,41,46,57,21,46,26,42,79,50,94,60,84,72,54,64,59,62,94,47,90,80,48,47,39,37,35,28,39,57,87,76,66,78,73,85,43,76,67,55,50,54,48,51,54,47,12,42,77,35,63,40,42,46,29,32,45,59,49,58,54,52,17,50,54,49,53,42,87,62,78,58,86,89,30,57,60,77,130

Radius of gyration: 18.69 Å; Cα contacts (8 Å, |Δi|>4): 316; chains: 1; bounding box: 44×30×56 Å

pLDDT: mean 89.41, std 9.21, range [55.5, 98.06]

Nearest PDB structures (foldseek):
  4igk-assembly2_B  TM=8.531E-01  e=1.522E-14  Homo sapiens
  3pxe-assembly4_D  TM=8.202E-01  e=7.578E-15  Homo sapiens
  3pxe-assembly2_B  TM=8.245E-01  e=1.728E-14  Homo sapiens
  3pxe-assembly1_A  TM=8.251E-01  e=2.090E-14  Homo sapiens
  3pxe-assembly3_C  TM=8.174E-01  e=6.969E-14  Homo sapiens

Sequence (183 aa):
EHTTHLIVGNEEKPLLCPLTIKLFQAIARHLFVLTHRWISECLKQNQLIDATLFEIRGDLPFGEYHDGMRHSRLSKHQNLFQHCQFFILCDGCQEKMSKTELAALIHLCNGTLLNTLPIATPNDPSILTIVLCDKLLPFESSNQQRLLERSRANGVNYLSPEWVLESIVQFSLQPFDHYEEKF

Organism: NCBI:txid392030